Protein AF-A0A8X6HE11-F1 (afdb_monomer_lite)

Organism: Trichonephila clavata (NCBI:txid2740835)

Foldseek 3Di:
DFQAWFDCVRCLVVLLCQLQQHKDKDFRAQVPGDPQFWFKWALAKDKDWDFPDVVLRVQLLVLQQQKKKKKKFCQWAWTDDPNDIDTGGDHIQIWIFGSDADPVRGTPDTDVSNVCSNLVVDGGHPGGIMMMGIGGPDPPRHSVSCNVCSNGTMMTIHHGTFGDGPVVPPPDPPPDDDDGDDDDDDDDPPDPDPVSNVPNPDDDPPDPPDDPDDDPDDDDDDDDDDVVVVVVVVVVVVVVVVVVVVVVVVVVVVVVVVVVVPDDDDDDDDDDDDDDDDDDDDDD

Sequence (284 aa):
MPFFVWKNEQYKNEISKLFSGREIALKADVSLSDSNKEAIKFYAIDVNFKSKNETIQTQIYNTLAGFDIKMTHTGNSYYRYDDKIYLITSTNVTIIRSWERDDDKVPIRKNDVYVKIQHGNLTLSPYAVWKFQLIKATDEIPFQALEVFRDQIDLELIGCGSYVDKRYNVKVPIEDEYVAIEYFNESNPFSVNDDACTKSKTRYSRSVDHHIVSHLTSSAAPRLSSPINYLINLMKTCIMSDLLPSISEILSVKRDIFNENSALPFKTTGNSLEDSSKIISFLR

Secondary structure (DSSP, 8-state):
--SEEE-HHHHHHHHHHHHTT--EEEE--GGGS-TTEEEEEEEEEEEEEE-SSHHHHHHHHHHHTTEEEEEEE-SEEEEEETTEEEEEE---EEEEEES-B-TTS-BSSB-HHHHHHHTT---B-S-SEEEEEEEES-SSS-GGGGGGGTTS-EEEEEEEEEEEETTT-----S-SPPPPPP------TTSS-HHHHHTT-------------------PPS----HHHHHHHHHHHHHHHHHHHHHHHHHHHHHHHHHHTT----------------------

Structure (mmCIF, N/CA/C/O backbone):
data_AF-A0A8X6HE11-F1
#
_entry.id   AF-A0A8X6HE11-F1
#
loop_
_atom_site.group_PDB
_atom_site.id
_atom_site.type_symbol
_atom_site.label_atom_id
_atom_site.label_alt_id
_atom_site.label_comp_id
_atom_site.label_asym_id
_atom_site.label_entity_id
_atom_site.label_seq_id
_atom_site.pdbx_PDB_ins_code
_atom_site.Cartn_x
_atom_site.Cartn_y
_atom_site.Cartn_z
_atom_site.occupancy
_atom_site.B_iso_or_equiv
_atom_site.auth_seq_id
_atom_site.auth_comp_id
_atom_site.auth_asym_id
_atom_site.auth_atom_id
_atom_site.pdbx_PDB_model_num
ATOM 1 N N . MET A 1 1 ? -8.013 2.643 -10.965 1.00 79.44 1 MET A N 1
ATOM 2 C CA . MET A 1 1 ? -7.763 1.178 -10.944 1.00 79.44 1 MET A CA 1
ATOM 3 C C . MET A 1 1 ? -6.636 0.896 -9.959 1.00 79.44 1 MET A C 1
ATOM 5 O O . MET A 1 1 ? -5.693 1.682 -9.958 1.00 79.44 1 MET A O 1
ATOM 9 N N . PRO A 1 2 ? -6.717 -0.149 -9.119 1.00 94.94 2 PRO A N 1
ATOM 10 C CA . PRO A 1 2 ? -5.619 -0.509 -8.226 1.00 94.94 2 PRO A CA 1
ATOM 11 C C . PRO A 1 2 ? -4.366 -0.924 -9.007 1.00 94.94 2 PRO A C 1
ATOM 13 O O . PRO A 1 2 ? -4.467 -1.511 -10.083 1.00 94.94 2 PRO A O 1
ATOM 16 N N . PHE A 1 3 ? -3.186 -0.646 -8.450 1.00 96.19 3 PHE A N 1
ATOM 17 C CA . PHE A 1 3 ? -1.928 -1.222 -8.930 1.00 96.19 3 PHE A CA 1
ATOM 18 C C . PHE A 1 3 ? -1.854 -2.718 -8.633 1.00 96.19 3 PHE A C 1
ATOM 20 O O . PHE A 1 3 ? -1.322 -3.483 -9.439 1.00 96.19 3 PHE A O 1
ATOM 27 N N . PHE A 1 4 ? -2.363 -3.118 -7.465 1.00 98.19 4 PHE A N 1
ATOM 28 C CA . PHE A 1 4 ? -2.373 -4.499 -7.005 1.00 98.19 4 PHE A CA 1
ATOM 29 C C . PHE A 1 4 ? -3.514 -4.732 -6.011 1.00 98.19 4 PHE A C 1
ATOM 31 O O . PHE A 1 4 ? -3.898 -3.816 -5.284 1.00 98.19 4 PHE A O 1
ATOM 38 N N . VAL A 1 5 ? -4.038 -5.958 -5.957 1.00 98.12 5 VAL A N 1
ATOM 39 C CA . VAL A 1 5 ? -5.099 -6.347 -5.018 1.00 98.12 5 VAL A CA 1
ATOM 40 C C . VAL A 1 5 ? -4.691 -7.617 -4.281 1.00 98.12 5 VAL A C 1
ATOM 42 O O . VAL A 1 5 ? -4.488 -8.659 -4.901 1.00 98.12 5 VAL A O 1
ATOM 45 N N . TRP A 1 6 ? -4.613 -7.539 -2.956 1.00 98.44 6 TRP A N 1
ATOM 46 C CA . TRP A 1 6 ? -4.485 -8.689 -2.066 1.00 98.44 6 TRP A CA 1
ATOM 47 C C . TRP A 1 6 ? -5.880 -9.127 -1.627 1.00 98.44 6 TRP A C 1
ATOM 49 O O . TRP A 1 6 ? -6.522 -8.488 -0.790 1.00 98.44 6 TRP A O 1
ATOM 59 N N . LYS A 1 7 ? -6.355 -10.208 -2.248 1.00 98.12 7 LYS A N 1
ATOM 60 C CA . LYS A 1 7 ? -7.697 -10.755 -2.044 1.00 98.12 7 LYS A CA 1
ATOM 61 C C . LYS A 1 7 ? -7.870 -11.348 -0.655 1.00 98.12 7 LYS A C 1
ATOM 63 O O . LYS A 1 7 ? -6.982 -12.066 -0.184 1.00 98.12 7 LYS A O 1
ATOM 68 N N . ASN A 1 8 ? -9.013 -11.081 -0.023 1.00 97.69 8 ASN A N 1
ATOM 69 C CA . ASN A 1 8 ? -9.313 -11.581 1.316 1.00 97.69 8 ASN A CA 1
ATOM 70 C C . ASN A 1 8 ? -9.133 -13.095 1.407 1.00 97.69 8 ASN A C 1
ATOM 72 O O . ASN A 1 8 ? -8.494 -13.594 2.327 1.00 97.69 8 ASN A O 1
ATOM 76 N N . GLU A 1 9 ? -9.624 -13.817 0.401 1.00 97.12 9 GLU A N 1
ATOM 77 C CA . GLU A 1 9 ? -9.628 -15.276 0.361 1.00 97.12 9 GLU A CA 1
ATOM 78 C C . GLU A 1 9 ? -8.217 -15.873 0.502 1.00 97.12 9 GLU A C 1
ATOM 80 O O . GLU A 1 9 ? -8.067 -16.991 0.989 1.00 97.12 9 GLU A O 1
ATOM 85 N N . GLN A 1 10 ? -7.183 -15.121 0.109 1.00 97.75 10 GLN A N 1
ATOM 86 C CA . GLN A 1 10 ? -5.779 -15.530 0.182 1.00 97.75 10 GLN A CA 1
ATOM 87 C C . GLN A 1 10 ? -5.023 -14.882 1.351 1.00 97.75 10 GLN A C 1
ATOM 89 O O . GLN A 1 10 ? -4.136 -15.512 1.920 1.00 97.75 10 GLN A O 1
ATOM 94 N N . TYR A 1 11 ? -5.366 -13.641 1.714 1.00 98.00 11 TYR A N 1
ATOM 95 C CA . TYR A 1 11 ? -4.601 -12.802 2.651 1.00 98.00 11 TYR A CA 1
ATOM 96 C C . TYR A 1 11 ? -5.362 -12.451 3.940 1.00 98.00 11 TYR A C 1
ATOM 98 O O . TYR A 1 11 ? -4.994 -11.522 4.662 1.00 98.00 11 TYR A O 1
ATOM 106 N N . LYS A 1 12 ? -6.436 -13.182 4.260 1.00 97.12 12 LYS A N 1
ATOM 107 C CA . LYS A 1 12 ? -7.285 -12.957 5.444 1.00 97.12 12 LYS A CA 1
ATOM 108 C C . LYS A 1 12 ? -6.497 -12.864 6.752 1.00 97.12 12 LYS A C 1
ATOM 110 O O . LYS A 1 12 ? -6.809 -12.026 7.602 1.00 97.12 12 LYS A O 1
ATOM 115 N N . ASN A 1 13 ? -5.472 -13.697 6.929 1.00 97.88 13 ASN A N 1
ATOM 116 C CA . ASN A 1 13 ? -4.662 -13.704 8.148 1.00 97.88 13 ASN A CA 1
ATOM 117 C C . ASN A 1 13 ? -3.823 -12.427 8.279 1.00 97.88 13 ASN A C 1
ATOM 119 O O . ASN A 1 13 ? -3.729 -11.853 9.364 1.00 97.88 13 ASN A O 1
ATOM 123 N N . GLU A 1 14 ? -3.226 -11.965 7.186 1.00 98.31 14 GLU A N 1
ATOM 124 C CA . GLU A 1 14 ? -2.446 -10.733 7.119 1.00 98.31 14 GLU A CA 1
ATOM 125 C C . GLU A 1 14 ? -3.348 -9.517 7.336 1.00 98.31 14 GLU A C 1
ATOM 127 O O . GLU A 1 14 ? -3.045 -8.674 8.176 1.00 98.31 14 GLU A O 1
ATOM 132 N N . ILE A 1 15 ? -4.501 -9.462 6.669 1.00 97.94 15 ILE A N 1
ATOM 133 C CA . ILE A 1 15 ? -5.482 -8.383 6.851 1.00 97.94 15 ILE A CA 1
ATOM 134 C C . ILE A 1 15 ? -5.958 -8.330 8.312 1.00 97.94 15 ILE A C 1
ATOM 136 O O . ILE A 1 15 ? -5.971 -7.261 8.920 1.00 97.94 15 ILE A O 1
ATOM 140 N N . SER A 1 16 ? -6.247 -9.483 8.924 1.00 97.44 16 SER A N 1
ATOM 141 C CA . SER A 1 16 ? -6.621 -9.559 10.344 1.00 97.44 16 SER A CA 1
ATOM 142 C C . SER A 1 16 ? -5.504 -9.057 11.269 1.00 97.44 16 SER A C 1
ATOM 144 O O . SER A 1 16 ? -5.763 -8.316 12.217 1.00 97.44 16 SER A O 1
ATOM 146 N N . LYS A 1 17 ? -4.240 -9.413 10.992 1.00 98.25 17 LYS A N 1
ATOM 147 C CA . LYS A 1 17 ? -3.077 -8.911 11.746 1.00 98.25 17 LYS A CA 1
ATOM 148 C C . LYS A 1 17 ? -2.948 -7.392 11.617 1.00 98.25 17 LYS A C 1
ATOM 150 O O . LYS A 1 17 ? -2.773 -6.726 12.639 1.00 98.25 17 LYS A O 1
ATOM 155 N N . LEU A 1 18 ? -3.094 -6.850 10.408 1.00 98.12 18 LEU A N 1
ATOM 156 C CA . LEU A 1 18 ? -3.076 -5.408 10.160 1.00 98.12 18 LEU A CA 1
ATOM 157 C C . LEU A 1 18 ? -4.168 -4.685 10.959 1.00 98.12 18 LEU A C 1
ATOM 159 O O . LEU A 1 18 ? -3.893 -3.661 11.579 1.00 98.12 18 LEU A O 1
ATOM 163 N N . PHE A 1 19 ? -5.372 -5.257 11.021 1.00 97.69 19 PHE A N 1
ATOM 164 C CA . PHE A 1 19 ? -6.505 -4.717 11.785 1.00 97.69 19 PHE A CA 1
ATOM 165 C C . PHE A 1 19 ? -6.336 -4.783 13.293 1.00 97.69 19 PHE A C 1
ATOM 167 O O . PHE A 1 19 ? -6.904 -3.963 14.002 1.00 97.69 19 PHE A O 1
ATOM 174 N N . SER A 1 20 ? -5.479 -5.675 13.781 1.00 97.50 20 SER A N 1
ATOM 175 C CA . SER A 1 20 ? -5.032 -5.676 15.177 1.00 97.50 20 SER A CA 1
ATOM 176 C C . SER A 1 20 ? -3.855 -4.723 15.457 1.00 97.50 20 SER A C 1
ATOM 178 O O . SER A 1 20 ? -3.267 -4.780 16.535 1.00 97.50 20 SER A O 1
ATOM 180 N N . GLY A 1 21 ? -3.459 -3.887 14.487 1.00 97.38 21 GLY A N 1
ATOM 181 C CA . GLY A 1 21 ? -2.348 -2.933 14.610 1.00 97.38 21 GLY A CA 1
ATOM 182 C C . GLY A 1 21 ? -0.951 -3.531 14.413 1.00 97.38 21 GLY A C 1
ATOM 183 O O . GLY A 1 21 ? 0.058 -2.846 14.610 1.00 97.38 21 GLY A O 1
ATOM 184 N N . ARG A 1 22 ? -0.856 -4.810 14.026 1.00 98.50 22 ARG A N 1
ATOM 185 C CA . ARG A 1 22 ? 0.432 -5.471 13.773 1.00 98.50 22 ARG A CA 1
ATOM 186 C C . ARG A 1 22 ? 0.972 -5.080 12.401 1.00 98.50 22 ARG A C 1
ATOM 188 O O . ARG A 1 22 ? 0.215 -4.950 11.442 1.00 98.50 22 ARG A O 1
ATOM 195 N N . GLU A 1 23 ? 2.294 -4.948 12.303 1.00 98.69 23 GLU A N 1
ATOM 196 C CA . GLU A 1 23 ? 2.961 -4.804 11.008 1.00 98.69 23 GLU A CA 1
ATOM 197 C C . GLU A 1 23 ? 2.825 -6.109 10.207 1.00 98.69 23 GLU A C 1
ATOM 199 O O . GLU A 1 23 ? 3.059 -7.203 10.730 1.00 98.69 23 GLU A O 1
ATOM 204 N N . ILE A 1 24 ? 2.470 -5.988 8.931 1.00 98.62 24 ILE A N 1
ATOM 205 C CA . ILE A 1 24 ? 2.462 -7.090 7.964 1.00 98.62 24 ILE A CA 1
ATOM 206 C C . ILE A 1 24 ? 3.357 -6.760 6.776 1.00 98.62 24 ILE A C 1
ATOM 208 O O . ILE A 1 24 ? 3.597 -5.589 6.495 1.00 98.62 24 ILE A O 1
ATOM 212 N N . ALA A 1 25 ? 3.823 -7.782 6.058 1.00 98.62 25 ALA A N 1
ATOM 213 C CA . ALA A 1 25 ? 4.581 -7.627 4.821 1.00 98.62 25 ALA A CA 1
ATOM 214 C C . ALA A 1 25 ? 3.872 -8.357 3.677 1.00 98.62 25 ALA A C 1
ATOM 216 O O . ALA A 1 25 ? 3.577 -9.544 3.795 1.00 98.62 25 ALA A O 1
ATOM 217 N N . LEU A 1 26 ? 3.616 -7.656 2.574 1.00 98.62 26 LEU A N 1
ATOM 218 C CA . LEU A 1 26 ? 2.913 -8.176 1.405 1.00 98.62 26 LEU A CA 1
ATOM 219 C C . LEU A 1 26 ? 3.700 -7.875 0.130 1.00 98.62 26 LEU A C 1
ATOM 221 O O . LEU A 1 26 ? 4.260 -6.792 -0.030 1.00 98.62 26 LEU A O 1
ATOM 225 N N . LYS A 1 27 ? 3.731 -8.832 -0.799 1.00 98.50 27 LYS A N 1
ATOM 226 C CA . LYS A 1 27 ? 4.360 -8.667 -2.115 1.00 98.50 27 LYS A CA 1
ATOM 227 C C . LYS A 1 27 ? 3.303 -8.252 -3.137 1.00 98.50 27 LYS A C 1
ATOM 229 O O . LYS A 1 27 ? 2.320 -8.966 -3.309 1.00 98.50 27 LYS A O 1
ATOM 234 N N . ALA A 1 28 ? 3.524 -7.138 -3.827 1.00 98.44 28 ALA A N 1
ATOM 235 C CA . ALA A 1 28 ? 2.818 -6.801 -5.060 1.00 98.44 28 ALA A CA 1
ATOM 236 C C . ALA A 1 28 ? 3.605 -7.398 -6.235 1.00 98.44 28 ALA A C 1
ATOM 238 O O . ALA A 1 28 ? 4.688 -6.918 -6.577 1.00 98.44 28 ALA A O 1
ATOM 239 N N . ASP A 1 29 ? 3.109 -8.498 -6.801 1.00 97.81 29 ASP A N 1
ATOM 240 C CA . ASP A 1 29 ? 3.821 -9.241 -7.840 1.00 97.81 29 ASP A CA 1
ATOM 241 C C . ASP A 1 29 ? 3.723 -8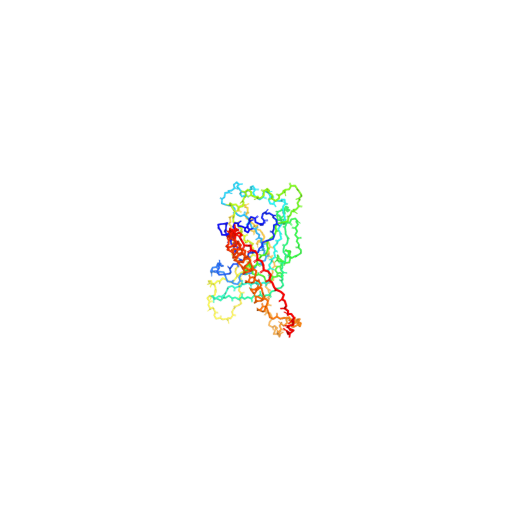.547 -9.206 1.00 97.81 29 ASP A C 1
ATOM 243 O O . ASP A 1 29 ? 2.637 -8.371 -9.756 1.00 97.81 29 ASP A O 1
ATOM 247 N N . VAL A 1 30 ? 4.875 -8.180 -9.772 1.00 97.38 30 VAL A N 1
ATOM 248 C CA . VAL A 1 30 ? 4.967 -7.504 -11.073 1.00 97.38 30 VAL A CA 1
ATOM 249 C C . VAL A 1 30 ? 4.454 -8.367 -12.232 1.00 97.38 30 VAL A C 1
ATOM 251 O O . VAL A 1 30 ? 4.035 -7.827 -13.254 1.00 97.38 30 VAL A O 1
ATOM 254 N N . SER A 1 31 ? 4.442 -9.696 -12.092 1.00 95.75 31 SER A N 1
ATOM 255 C CA . SER A 1 31 ? 3.890 -10.599 -13.114 1.00 95.75 31 SER A CA 1
ATOM 256 C C . SER A 1 31 ? 2.379 -10.436 -13.303 1.00 95.75 31 SER A C 1
ATOM 258 O O . SER A 1 31 ? 1.865 -10.750 -14.371 1.00 95.75 31 SER A O 1
ATOM 260 N N . LEU A 1 32 ? 1.684 -9.887 -12.300 1.00 95.38 32 LEU A N 1
ATOM 261 C CA . LEU A 1 32 ? 0.251 -9.590 -12.339 1.00 95.38 32 LEU A CA 1
ATOM 262 C C . LEU A 1 32 ? -0.038 -8.126 -12.715 1.00 95.38 32 LEU A C 1
ATOM 264 O O . LEU A 1 32 ? -1.175 -7.670 -12.600 1.00 95.38 32 LEU A O 1
ATOM 268 N N . SER A 1 33 ? 0.985 -7.370 -13.128 1.00 93.81 33 SER A N 1
ATOM 269 C CA . SER A 1 33 ? 0.803 -6.010 -13.643 1.00 93.81 33 SER A CA 1
ATOM 270 C C . SER A 1 33 ? -0.016 -6.001 -14.939 1.00 93.81 33 SER A C 1
ATOM 272 O O . SER A 1 33 ? -0.039 -6.976 -15.689 1.00 93.81 33 SER A O 1
ATOM 274 N N . ASP A 1 34 ? -0.679 -4.876 -15.218 1.00 91.19 34 ASP A N 1
ATOM 275 C CA . ASP A 1 34 ? -1.438 -4.673 -16.456 1.00 91.19 34 ASP A CA 1
ATOM 276 C C . ASP A 1 34 ? -0.543 -4.908 -17.680 1.00 91.19 34 ASP A C 1
ATOM 278 O O . ASP A 1 34 ? 0.449 -4.204 -17.865 1.00 91.19 34 ASP A O 1
ATOM 282 N N . SER A 1 35 ? -0.905 -5.887 -18.517 1.00 91.62 35 SER A N 1
ATOM 283 C CA . SER A 1 35 ? -0.114 -6.324 -19.675 1.00 91.62 35 SER A CA 1
ATOM 284 C C . SER A 1 35 ? 0.229 -5.200 -20.663 1.00 91.62 35 SER A C 1
ATOM 286 O O . SER A 1 35 ? 1.307 -5.249 -21.260 1.00 91.62 35 SER A O 1
ATOM 288 N N . ASN A 1 36 ? -0.614 -4.164 -20.762 1.00 91.38 36 ASN A N 1
ATOM 289 C CA . ASN A 1 36 ? -0.433 -3.026 -21.670 1.00 91.38 36 ASN A CA 1
ATOM 290 C C . ASN A 1 36 ? 0.428 -1.901 -21.077 1.00 91.38 36 ASN A C 1
ATOM 292 O O . ASN A 1 36 ? 0.803 -0.976 -21.797 1.00 91.38 36 ASN A O 1
ATOM 296 N N . LYS A 1 37 ? 0.735 -1.967 -19.777 1.00 92.19 37 LYS A N 1
ATOM 297 C CA . LYS A 1 37 ? 1.489 -0.945 -19.048 1.00 92.19 37 LYS A CA 1
ATOM 298 C C . LYS A 1 37 ? 2.824 -1.508 -18.592 1.00 92.19 37 LYS A C 1
ATOM 300 O O . LYS A 1 37 ? 2.899 -2.363 -17.709 1.00 92.19 37 LYS A O 1
ATOM 305 N N . GLU A 1 38 ? 3.886 -1.009 -19.193 1.00 94.00 38 GLU A N 1
ATOM 306 C CA . GLU A 1 38 ? 5.256 -1.395 -18.888 1.00 94.00 38 GLU A CA 1
ATOM 307 C C . GLU A 1 38 ? 5.923 -0.349 -17.993 1.00 94.00 38 GLU A C 1
ATOM 309 O O . GLU A 1 38 ? 5.504 0.805 -17.929 1.00 94.00 38 GLU A O 1
ATOM 314 N N . ALA A 1 39 ? 6.957 -0.762 -17.262 1.00 94.94 39 ALA A N 1
ATOM 315 C CA . ALA A 1 39 ? 7.793 0.101 -16.430 1.00 94.94 39 ALA A CA 1
ATOM 316 C C . ALA A 1 39 ? 7.009 1.092 -15.534 1.00 94.94 39 ALA A C 1
ATOM 318 O O . ALA A 1 39 ? 7.369 2.264 -15.425 1.00 94.94 39 ALA A O 1
ATOM 319 N N . ILE A 1 40 ? 5.935 0.620 -14.885 1.00 95.38 40 ILE A N 1
ATOM 320 C CA . ILE A 1 40 ? 5.071 1.466 -14.050 1.00 95.38 40 ILE A CA 1
ATOM 321 C C . ILE A 1 40 ? 5.872 2.062 -12.881 1.00 95.38 40 ILE A C 1
ATOM 323 O O . ILE A 1 40 ? 6.436 1.328 -12.069 1.00 95.38 40 ILE A O 1
ATOM 327 N N . LYS A 1 41 ? 5.849 3.392 -12.755 1.00 94.88 41 LYS A N 1
ATOM 328 C CA . LYS A 1 41 ? 6.360 4.152 -11.603 1.00 94.88 41 LYS A CA 1
ATOM 329 C C . LYS A 1 41 ? 5.241 4.985 -10.987 1.00 94.88 41 LYS A C 1
ATOM 331 O O . LYS A 1 41 ? 4.472 5.599 -11.724 1.00 94.88 41 LYS A O 1
ATOM 336 N N . PHE A 1 42 ? 5.138 5.040 -9.662 1.00 94.44 42 PHE A N 1
ATOM 337 C CA . PHE A 1 42 ? 4.105 5.846 -9.000 1.00 94.44 42 PHE A CA 1
ATOM 338 C C . PHE A 1 42 ? 4.627 7.226 -8.583 1.00 94.44 42 PHE A C 1
ATOM 340 O O . PHE A 1 42 ? 5.782 7.379 -8.194 1.00 94.44 42 PHE A O 1
ATOM 347 N N . TYR A 1 43 ? 3.748 8.225 -8.625 1.00 92.81 43 TYR A N 1
ATOM 348 C CA . TYR A 1 43 ? 3.938 9.547 -8.011 1.00 92.81 43 TYR A CA 1
ATOM 349 C C . TYR A 1 43 ? 2.842 9.859 -6.979 1.00 92.81 43 TYR A C 1
ATOM 351 O O . TYR A 1 43 ? 2.898 10.866 -6.286 1.00 92.81 43 TYR A O 1
ATOM 359 N N . ALA A 1 44 ? 1.859 8.974 -6.819 1.00 92.19 44 ALA A N 1
ATOM 360 C CA . ALA A 1 44 ? 0.981 8.918 -5.661 1.00 92.19 44 ALA A CA 1
ATOM 361 C C . ALA A 1 44 ? 0.721 7.445 -5.337 1.00 92.19 44 ALA A C 1
ATOM 363 O O . ALA A 1 44 ? 0.506 6.646 -6.247 1.00 92.19 44 ALA A O 1
ATOM 364 N N . ILE A 1 45 ? 0.747 7.074 -4.061 1.00 94.94 45 ILE A N 1
ATOM 365 C CA . ILE A 1 45 ? 0.531 5.694 -3.623 1.00 94.94 45 ILE A CA 1
ATOM 366 C C . ILE A 1 45 ? -0.259 5.697 -2.326 1.00 94.94 45 ILE A C 1
ATOM 368 O O . ILE A 1 45 ? -0.055 6.552 -1.463 1.00 94.94 45 ILE A O 1
ATOM 372 N N . ASP A 1 46 ? -1.172 4.748 -2.216 1.00 94.94 46 ASP A N 1
ATOM 373 C CA . ASP A 1 46 ? -2.072 4.621 -1.095 1.00 94.94 46 ASP A CA 1
ATOM 374 C C . ASP A 1 46 ? -2.580 3.177 -0.947 1.00 94.94 46 ASP A C 1
ATOM 376 O O . ASP A 1 46 ? -2.372 2.335 -1.822 1.00 94.94 46 ASP A O 1
ATOM 380 N N . VAL A 1 47 ? -3.270 2.896 0.153 1.00 96.50 47 VAL A N 1
ATOM 381 C CA . VAL A 1 47 ? -4.029 1.668 0.371 1.00 96.50 47 VAL A CA 1
ATOM 382 C C . VAL A 1 47 ? -5.513 1.943 0.523 1.00 96.50 47 VAL A C 1
ATOM 384 O O . VAL A 1 47 ? -5.930 2.915 1.157 1.00 96.50 47 VAL A O 1
ATOM 387 N N . ASN A 1 48 ? -6.312 1.031 -0.015 1.00 96.12 48 ASN A N 1
ATOM 388 C CA . ASN A 1 48 ? -7.751 1.009 0.154 1.00 96.12 48 ASN A CA 1
ATOM 389 C C . ASN A 1 48 ? -8.211 -0.343 0.699 1.00 96.12 48 ASN A C 1
ATOM 391 O O . ASN A 1 48 ? -7.771 -1.391 0.237 1.00 96.12 48 ASN A O 1
ATOM 395 N N . PHE A 1 49 ? -9.116 -0.306 1.672 1.00 97.06 49 PHE A N 1
ATOM 396 C CA . PHE A 1 49 ? -9.794 -1.490 2.185 1.00 97.06 49 PHE A CA 1
ATOM 397 C C . PHE A 1 49 ? -11.140 -1.604 1.480 1.00 97.06 49 PHE A C 1
ATOM 399 O O . PHE A 1 49 ? -12.075 -0.861 1.789 1.00 97.06 49 PHE A O 1
ATOM 406 N N . LYS A 1 50 ? -11.213 -2.487 0.484 1.00 97.38 50 LYS A N 1
ATOM 407 C CA . LYS A 1 50 ? -12.341 -2.565 -0.441 1.00 97.38 50 LYS A CA 1
ATOM 408 C C . LYS A 1 50 ? -13.311 -3.661 -0.027 1.00 97.38 50 LYS A C 1
ATOM 410 O O . LYS A 1 50 ? -12.947 -4.830 -0.029 1.00 97.38 50 LYS A O 1
ATOM 415 N N . SER A 1 51 ? -14.564 -3.300 0.237 1.00 96.88 51 SER A N 1
ATOM 416 C CA . SER A 1 51 ? -15.669 -4.252 0.352 1.00 96.88 51 SER A CA 1
ATOM 417 C C . SER A 1 51 ? -16.530 -4.256 -0.913 1.00 96.88 51 SER A C 1
ATOM 419 O O . SER A 1 51 ? -16.642 -3.251 -1.621 1.00 96.88 51 SER A O 1
ATOM 421 N N . LYS A 1 52 ? -17.168 -5.399 -1.188 1.00 94.62 52 LYS A N 1
ATOM 422 C CA . LYS A 1 52 ? -18.229 -5.512 -2.204 1.00 94.62 52 LYS A CA 1
ATOM 423 C C . LYS A 1 52 ? -19.567 -4.954 -1.702 1.00 94.62 52 LYS A C 1
ATOM 425 O O . LYS A 1 52 ? -20.440 -4.675 -2.512 1.00 94.62 52 LYS A O 1
ATOM 430 N N . ASN A 1 53 ? -19.730 -4.814 -0.386 1.00 96.75 53 ASN A N 1
ATOM 431 C CA . ASN A 1 53 ? -20.934 -4.283 0.241 1.00 96.75 53 ASN A CA 1
ATOM 432 C C . ASN A 1 53 ? -20.733 -2.794 0.563 1.00 96.75 53 ASN A C 1
ATOM 434 O O . ASN A 1 53 ? -19.835 -2.439 1.326 1.00 96.75 53 ASN A O 1
ATOM 438 N N . GLU A 1 54 ? -21.571 -1.928 -0.009 1.00 94.88 54 GLU A N 1
ATOM 439 C CA . GLU A 1 54 ? -21.459 -0.471 0.148 1.00 94.88 54 GLU A CA 1
ATOM 440 C C . GLU A 1 54 ? -21.676 -0.005 1.590 1.00 94.88 54 GLU A C 1
ATOM 442 O O . GLU A 1 54 ? -20.941 0.851 2.075 1.00 94.88 54 GLU A O 1
ATOM 447 N N . THR A 1 55 ? -22.616 -0.609 2.321 1.00 95.69 55 THR A N 1
ATOM 448 C CA . THR A 1 55 ? -22.841 -0.289 3.738 1.00 95.69 55 THR A CA 1
ATOM 449 C C . THR A 1 55 ? -21.597 -0.589 4.571 1.00 95.69 55 THR A C 1
ATOM 451 O O . THR A 1 55 ? -21.173 0.239 5.377 1.00 95.69 55 THR A O 1
ATOM 454 N N . ILE A 1 56 ? -20.970 -1.744 4.337 1.00 96.00 56 ILE A N 1
ATOM 455 C CA . ILE A 1 56 ? -19.718 -2.125 5.003 1.00 96.00 56 ILE A CA 1
ATOM 456 C C . ILE A 1 56 ? -18.583 -1.190 4.592 1.00 96.00 56 ILE A C 1
ATOM 458 O O . ILE A 1 56 ? -17.787 -0.787 5.438 1.00 96.00 56 ILE A O 1
ATOM 462 N N . GLN A 1 57 ? -18.529 -0.804 3.315 1.00 96.25 57 GLN A N 1
ATOM 463 C CA . GLN A 1 57 ? -17.535 0.133 2.802 1.00 96.25 57 GLN A CA 1
ATOM 464 C C . GLN A 1 57 ? -17.596 1.489 3.517 1.00 96.25 57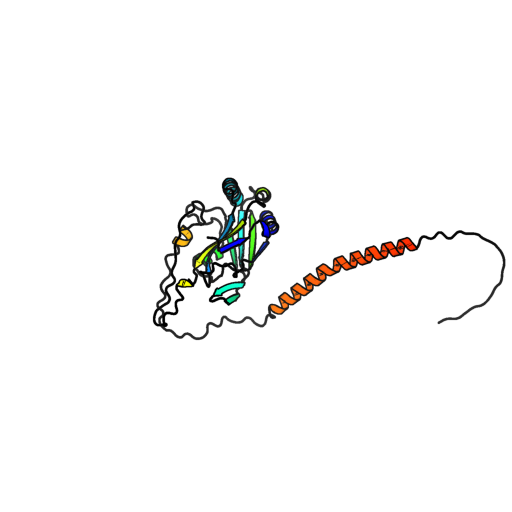 GLN A C 1
ATOM 466 O O . GLN A 1 57 ? -16.556 2.036 3.883 1.00 96.25 57 GLN A O 1
ATOM 471 N N . THR A 1 58 ? -18.796 2.025 3.745 1.00 95.69 58 THR A N 1
ATOM 472 C CA . THR A 1 58 ? -18.974 3.274 4.494 1.00 95.69 58 THR A CA 1
ATOM 473 C C . THR A 1 58 ? -18.583 3.105 5.960 1.00 95.69 58 THR A C 1
ATOM 475 O O . THR A 1 58 ? -17.859 3.939 6.502 1.00 95.69 58 THR A O 1
ATOM 478 N N . GLN A 1 59 ? -19.017 2.018 6.604 1.00 96.62 59 GLN A N 1
ATOM 479 C CA . GLN A 1 59 ? -18.705 1.760 8.012 1.00 96.62 59 GLN A CA 1
ATOM 480 C C . GLN A 1 59 ? -17.199 1.664 8.254 1.00 96.62 59 GLN A C 1
ATOM 482 O O . GLN A 1 59 ? -16.688 2.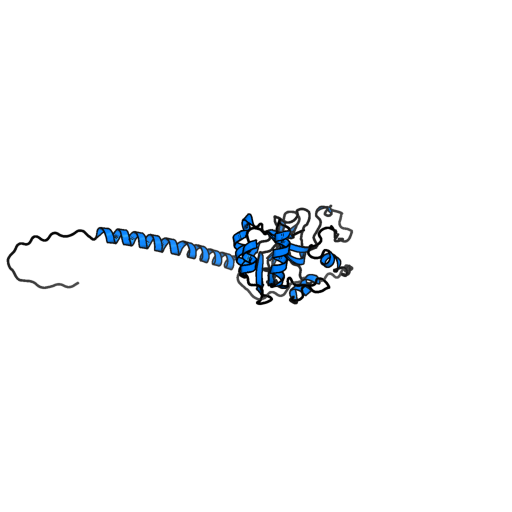329 9.152 1.00 96.62 59 GLN A O 1
ATOM 487 N N . ILE A 1 60 ? -16.479 0.907 7.423 1.00 96.56 60 ILE A N 1
ATOM 488 C CA . ILE A 1 60 ? -15.037 0.750 7.599 1.00 96.56 60 ILE A CA 1
ATOM 489 C C . ILE A 1 60 ? -14.282 2.057 7.374 1.00 96.56 60 ILE A C 1
ATOM 491 O O . ILE A 1 60 ? -13.342 2.339 8.108 1.00 96.56 60 ILE A O 1
ATOM 495 N N . TYR A 1 61 ? -14.695 2.891 6.415 1.00 94.56 61 TYR A N 1
ATOM 496 C CA . TYR A 1 61 ? -14.079 4.205 6.216 1.00 94.56 61 TYR A CA 1
ATOM 497 C C . TYR A 1 61 ? -14.292 5.131 7.410 1.00 94.56 61 TYR A C 1
ATOM 499 O O . TYR A 1 61 ? -13.341 5.782 7.840 1.00 94.56 61 TYR A O 1
ATOM 507 N N . ASN A 1 62 ? -15.492 5.130 7.990 1.00 94.75 62 ASN A N 1
ATOM 508 C CA . ASN A 1 62 ? -15.764 5.893 9.205 1.00 94.75 62 ASN A CA 1
ATOM 509 C C . ASN A 1 62 ? -14.899 5.401 10.373 1.00 94.75 62 ASN A C 1
ATOM 511 O O . ASN A 1 62 ? -14.335 6.210 11.102 1.00 94.75 62 ASN A O 1
ATOM 515 N N . THR A 1 63 ? -14.730 4.084 10.530 1.00 96.25 63 THR A N 1
ATOM 516 C CA . THR A 1 63 ? -13.846 3.523 11.562 1.00 96.25 63 THR A CA 1
ATOM 517 C C . THR A 1 63 ? -12.376 3.869 11.309 1.00 96.25 63 THR A C 1
ATOM 519 O O . THR A 1 63 ? -11.658 4.221 12.242 1.00 96.25 63 THR A O 1
ATOM 522 N N . LEU A 1 64 ? -11.919 3.816 10.054 1.00 96.06 64 LEU A N 1
ATOM 523 C CA . LEU A 1 64 ? -10.536 4.114 9.666 1.00 96.06 64 LEU A CA 1
ATOM 524 C C . LEU A 1 64 ? -10.139 5.579 9.879 1.00 96.06 64 LEU A C 1
ATOM 526 O O . LEU A 1 64 ? -8.947 5.854 9.982 1.00 96.06 64 LEU A O 1
ATOM 530 N N . ALA A 1 65 ? -11.096 6.505 9.997 1.00 93.81 65 ALA A N 1
ATOM 531 C CA . ALA A 1 65 ? -10.814 7.905 10.320 1.00 93.81 65 ALA A CA 1
ATOM 532 C C . ALA A 1 65 ? -10.050 8.073 11.652 1.00 93.81 65 ALA A C 1
ATOM 534 O O . ALA A 1 65 ? -9.259 9.004 11.783 1.00 93.81 65 ALA A O 1
ATOM 535 N N . GLY A 1 66 ? -10.211 7.137 12.600 1.00 95.75 66 GLY A N 1
ATOM 536 C CA . GLY A 1 66 ? -9.460 7.098 13.865 1.00 95.75 66 GLY A CA 1
ATOM 537 C C . GLY A 1 66 ? -8.031 6.558 13.759 1.00 95.75 66 GLY A C 1
ATOM 538 O O . GLY A 1 66 ? -7.357 6.395 14.779 1.00 95.75 66 GLY A O 1
ATOM 539 N N . PHE A 1 67 ? -7.552 6.258 12.551 1.00 97.19 67 PHE A N 1
ATOM 540 C CA . PHE A 1 67 ? -6.246 5.653 12.314 1.00 97.19 67 PHE A CA 1
ATOM 541 C C . PHE A 1 67 ? -5.433 6.428 11.270 1.00 97.19 67 PHE A C 1
ATOM 543 O O . PHE A 1 67 ? -5.951 7.167 10.430 1.00 97.19 67 PHE A O 1
ATOM 550 N N . ASP A 1 68 ? -4.128 6.194 11.310 1.00 97.56 68 ASP A N 1
ATOM 551 C CA . ASP A 1 68 ? -3.153 6.530 10.283 1.00 97.56 68 ASP A CA 1
ATOM 552 C C . ASP A 1 68 ? -2.587 5.232 9.691 1.00 97.56 68 ASP A C 1
ATOM 554 O O . ASP A 1 68 ? -2.572 4.180 10.340 1.00 97.56 68 ASP A O 1
ATOM 558 N N . ILE A 1 69 ? -2.093 5.291 8.454 1.00 98.06 69 ILE A N 1
ATOM 559 C CA . ILE A 1 69 ? -1.355 4.187 7.833 1.00 98.06 69 ILE A CA 1
ATOM 560 C C . ILE A 1 69 ? 0.116 4.533 7.724 1.00 98.06 69 ILE A C 1
ATOM 562 O O . ILE A 1 69 ? 0.500 5.595 7.230 1.00 98.06 69 ILE A O 1
ATOM 566 N N . LYS A 1 70 ? 0.946 3.574 8.120 1.00 98.69 70 LYS A N 1
ATOM 567 C CA . LYS A 1 70 ? 2.362 3.515 7.786 1.00 98.69 70 LYS A CA 1
ATOM 568 C C . LYS A 1 70 ? 2.579 2.449 6.717 1.00 98.69 70 LYS A C 1
ATOM 570 O O . LYS A 1 70 ? 2.260 1.279 6.921 1.00 98.69 70 LYS A O 1
ATOM 575 N N . MET A 1 71 ? 3.142 2.865 5.587 1.00 98.62 71 MET A N 1
ATOM 576 C CA . MET A 1 71 ? 3.492 2.016 4.449 1.00 98.62 71 MET A CA 1
ATOM 577 C C . MET A 1 71 ? 4.997 2.106 4.205 1.00 98.62 71 MET A C 1
ATOM 579 O O . MET A 1 71 ? 5.514 3.198 3.990 1.00 98.62 71 MET A O 1
ATOM 583 N N . THR A 1 72 ? 5.717 0.988 4.190 1.00 98.75 72 THR A N 1
ATOM 584 C CA . THR A 1 72 ? 7.153 0.975 3.875 1.00 98.75 72 THR A CA 1
ATOM 585 C C . THR A 1 72 ? 7.423 0.167 2.616 1.00 98.75 72 THR A C 1
ATOM 587 O O . THR A 1 72 ? 7.250 -1.049 2.601 1.00 98.75 72 THR A O 1
ATOM 590 N N . HIS A 1 73 ? 7.920 0.835 1.580 1.00 98.50 73 HIS A N 1
ATOM 591 C CA . HIS A 1 73 ? 8.505 0.203 0.405 1.00 98.50 73 HIS A CA 1
ATOM 592 C C . HIS A 1 73 ? 9.899 -0.336 0.770 1.00 98.50 73 HIS A C 1
ATOM 594 O O . HIS A 1 73 ? 10.758 0.429 1.212 1.00 98.50 73 HIS A O 1
ATOM 600 N N . THR A 1 74 ? 10.151 -1.636 0.587 1.00 97.88 74 THR A N 1
ATOM 601 C CA . THR A 1 74 ? 11.390 -2.329 1.035 1.00 97.88 74 THR A CA 1
ATOM 602 C C . THR A 1 74 ? 12.625 -2.107 0.151 1.00 97.88 74 THR A C 1
ATOM 604 O O . THR A 1 74 ? 13.625 -2.810 0.262 1.00 97.88 74 THR A O 1
ATOM 607 N N . GLY A 1 75 ? 12.550 -1.152 -0.770 1.00 94.31 75 GLY A N 1
ATOM 608 C CA . GLY A 1 75 ? 13.663 -0.749 -1.628 1.00 94.31 75 GLY A CA 1
ATOM 609 C C . GLY A 1 75 ? 13.845 -1.587 -2.895 1.00 94.31 75 GLY A C 1
ATOM 610 O O . GLY A 1 75 ? 14.445 -1.105 -3.846 1.00 94.31 75 GLY A O 1
ATOM 611 N N . ASN A 1 76 ? 13.272 -2.786 -2.980 1.00 97.44 76 ASN A N 1
ATOM 612 C CA . ASN A 1 76 ? 13.321 -3.610 -4.191 1.00 97.44 76 ASN A CA 1
ATOM 613 C C . ASN A 1 76 ? 12.132 -3.298 -5.111 1.00 97.44 76 ASN A C 1
ATOM 615 O O . ASN A 1 76 ? 11.047 -3.844 -4.921 1.00 97.44 76 ASN A O 1
ATOM 619 N N . SER A 1 77 ? 12.345 -2.420 -6.095 1.00 97.88 77 SER A N 1
ATOM 620 C CA . SER A 1 77 ? 11.350 -2.046 -7.108 1.00 97.88 77 SER A CA 1
ATOM 621 C C . SER A 1 77 ? 11.452 -2.954 -8.333 1.00 97.88 77 SER A C 1
ATOM 623 O O . SER A 1 77 ? 12.500 -2.989 -8.981 1.00 97.88 77 SER A O 1
ATOM 625 N N . TYR A 1 78 ? 10.366 -3.636 -8.690 1.00 98.25 78 TYR A N 1
ATOM 626 C CA . TYR A 1 78 ? 10.306 -4.505 -9.867 1.00 98.25 78 TYR A CA 1
ATOM 627 C C . TYR A 1 78 ? 9.568 -3.821 -11.019 1.00 98.25 78 TYR A C 1
ATOM 629 O O . TYR A 1 78 ? 8.469 -3.298 -10.841 1.00 98.25 78 TYR A O 1
ATOM 637 N N . TYR A 1 79 ? 10.143 -3.859 -12.216 1.00 97.50 79 TYR A N 1
ATOM 638 C CA . TYR A 1 79 ? 9.580 -3.265 -13.428 1.00 97.50 79 TYR A CA 1
ATOM 639 C C . TYR A 1 79 ? 9.475 -4.328 -14.515 1.00 97.50 79 TYR A C 1
ATOM 641 O O . TYR A 1 79 ? 10.436 -5.049 -14.760 1.00 97.50 79 TYR A O 1
ATOM 649 N N . ARG A 1 80 ? 8.325 -4.421 -15.182 1.00 96.50 80 ARG A N 1
ATOM 650 C CA . ARG A 1 80 ? 8.138 -5.298 -16.344 1.00 96.50 80 ARG A CA 1
ATOM 651 C C . ARG A 1 80 ? 8.267 -4.488 -17.629 1.00 96.50 80 ARG A C 1
ATOM 653 O O . ARG A 1 80 ? 7.632 -3.442 -17.728 1.00 96.50 80 ARG A O 1
ATOM 660 N N . TYR A 1 81 ? 9.069 -4.954 -18.579 1.00 94.94 81 TYR A N 1
ATOM 661 C CA . TYR A 1 81 ? 9.248 -4.329 -19.893 1.00 94.94 81 TYR A CA 1
ATOM 662 C C . TYR A 1 81 ? 9.637 -5.393 -20.922 1.00 94.94 81 TYR A C 1
ATOM 664 O O . TYR A 1 81 ? 10.580 -6.141 -20.663 1.00 94.94 81 TYR A O 1
ATOM 672 N N . ASP A 1 82 ? 8.918 -5.474 -22.047 1.00 87.94 82 ASP A N 1
ATOM 673 C CA . ASP A 1 82 ? 9.164 -6.417 -23.151 1.00 87.94 82 ASP A CA 1
ATOM 674 C C . ASP A 1 82 ? 9.440 -7.854 -22.657 1.00 87.94 82 ASP A C 1
ATOM 676 O O . ASP A 1 82 ? 10.509 -8.433 -22.852 1.00 87.94 82 ASP A O 1
ATOM 680 N N . ASP A 1 83 ? 8.484 -8.373 -21.881 1.00 89.25 83 ASP A N 1
ATOM 681 C CA . ASP A 1 83 ? 8.464 -9.707 -21.253 1.00 89.25 83 ASP A CA 1
ATOM 682 C C . ASP A 1 83 ? 9.604 -10.008 -20.258 1.00 89.25 83 ASP A C 1
ATOM 684 O O . ASP A 1 83 ? 9.718 -11.118 -19.734 1.00 89.25 83 ASP A O 1
ATOM 688 N N . LYS A 1 84 ? 10.415 -9.005 -19.913 1.00 95.38 84 LYS A N 1
ATOM 689 C CA . LYS A 1 84 ? 11.474 -9.100 -18.903 1.00 95.38 84 LYS A CA 1
ATOM 690 C C . LYS A 1 84 ? 11.084 -8.379 -17.623 1.00 95.38 84 LYS A C 1
ATOM 692 O O . LYS A 1 84 ? 10.326 -7.410 -17.632 1.00 95.38 84 LYS A O 1
ATOM 697 N N . ILE A 1 85 ? 11.646 -8.846 -16.509 1.00 97.25 85 ILE A N 1
ATOM 698 C CA . ILE A 1 85 ? 11.529 -8.202 -15.200 1.00 97.25 85 ILE A CA 1
ATOM 699 C C . ILE A 1 85 ? 12.887 -7.617 -14.820 1.00 97.25 85 ILE A C 1
ATOM 701 O O . ILE A 1 85 ? 13.892 -8.323 -14.765 1.00 97.25 85 ILE A O 1
ATOM 705 N N . TYR A 1 86 ? 12.891 -6.326 -14.518 1.00 97.50 86 TYR A N 1
ATOM 706 C CA . TYR A 1 86 ? 14.035 -5.557 -14.059 1.00 97.50 86 TYR A CA 1
ATOM 707 C C . TYR A 1 86 ? 13.867 -5.231 -12.578 1.00 97.50 86 TYR A C 1
ATOM 709 O O . TYR A 1 86 ? 12.765 -4.927 -12.123 1.00 97.50 86 TYR A O 1
ATOM 717 N N . LEU A 1 87 ? 14.964 -5.276 -11.827 1.00 97.19 87 LEU A N 1
ATOM 718 C CA . LEU A 1 87 ? 15.005 -4.933 -10.409 1.00 97.19 87 LEU A CA 1
ATOM 719 C C . LEU A 1 87 ? 15.871 -3.689 -10.216 1.00 97.19 87 LEU A C 1
ATOM 721 O O . LEU A 1 87 ? 17.033 -3.675 -10.618 1.00 97.19 87 LEU A O 1
ATOM 725 N N . ILE A 1 88 ? 15.319 -2.680 -9.550 1.00 96.06 88 ILE A N 1
ATOM 726 C CA . ILE A 1 88 ? 16.064 -1.523 -9.053 1.00 96.06 88 ILE A CA 1
ATOM 727 C C . ILE A 1 88 ? 16.011 -1.552 -7.530 1.00 96.06 88 ILE A C 1
ATOM 729 O O . ILE A 1 88 ? 14.930 -1.565 -6.940 1.00 96.06 88 ILE A O 1
ATOM 733 N N . THR A 1 89 ? 17.180 -1.561 -6.897 1.00 96.06 89 THR A N 1
ATOM 734 C CA . THR A 1 89 ? 17.319 -1.574 -5.439 1.00 96.06 89 THR A CA 1
ATOM 735 C C . THR A 1 89 ? 17.578 -0.167 -4.905 1.00 96.06 89 THR A C 1
ATOM 737 O O . THR A 1 89 ? 18.454 0.535 -5.409 1.00 96.06 89 THR A O 1
ATOM 740 N N . SER A 1 90 ? 16.874 0.225 -3.851 1.00 94.38 90 SER A N 1
ATOM 741 C CA . SER A 1 90 ? 17.054 1.476 -3.113 1.00 94.38 90 SER A CA 1
ATOM 742 C C . SER A 1 90 ? 17.021 1.225 -1.605 1.00 94.38 90 SER A C 1
ATOM 744 O O . SER A 1 90 ? 16.822 0.103 -1.144 1.00 94.38 90 SER A O 1
ATOM 746 N N . THR A 1 91 ? 17.184 2.280 -0.810 1.00 96.44 91 THR A N 1
ATOM 747 C CA . THR A 1 91 ? 16.868 2.223 0.620 1.00 96.44 91 THR A CA 1
ATOM 748 C C . THR A 1 91 ? 15.360 2.086 0.844 1.00 96.44 91 THR A C 1
ATOM 750 O O . THR A 1 91 ? 14.550 2.370 -0.047 1.00 96.44 91 THR A O 1
ATOM 753 N N . ASN A 1 92 ? 14.980 1.649 2.048 1.00 97.94 92 ASN A N 1
ATOM 754 C CA . ASN A 1 92 ? 13.581 1.583 2.456 1.00 97.94 92 ASN A CA 1
ATOM 755 C C . ASN A 1 92 ? 12.963 2.984 2.483 1.00 97.94 92 ASN A C 1
ATOM 757 O O . ASN A 1 92 ? 13.545 3.917 3.035 1.00 97.94 92 ASN A O 1
ATOM 761 N N . VAL A 1 93 ? 11.746 3.107 1.959 1.00 97.81 93 VAL A N 1
ATOM 762 C CA . VAL A 1 93 ? 11.003 4.369 1.917 1.00 97.81 93 VAL A CA 1
ATOM 763 C C . VAL A 1 93 ? 9.723 4.202 2.718 1.00 97.81 93 VAL A C 1
ATOM 765 O O . VAL A 1 93 ? 8.885 3.376 2.373 1.00 97.81 93 VAL A O 1
ATOM 768 N N . THR A 1 94 ? 9.584 4.964 3.804 1.00 98.44 94 THR A N 1
ATOM 769 C CA . THR A 1 94 ? 8.405 4.910 4.681 1.00 98.44 94 THR A CA 1
ATOM 770 C C . THR A 1 94 ? 7.517 6.122 4.463 1.00 98.44 94 THR A C 1
ATOM 772 O O . THR A 1 94 ? 7.960 7.264 4.578 1.00 98.44 94 THR A O 1
ATOM 775 N N . ILE A 1 95 ? 6.252 5.852 4.189 1.00 98.06 95 ILE A N 1
ATOM 776 C CA . ILE A 1 95 ? 5.183 6.804 3.935 1.00 98.06 95 ILE A CA 1
ATOM 777 C C . ILE A 1 95 ? 4.228 6.706 5.116 1.00 98.06 95 ILE A C 1
ATOM 779 O O . ILE A 1 95 ? 3.839 5.606 5.506 1.00 98.06 95 ILE A O 1
ATOM 783 N N . ILE A 1 96 ? 3.877 7.845 5.699 1.00 97.88 96 ILE A N 1
ATOM 784 C CA . ILE A 1 96 ? 2.878 7.918 6.765 1.00 97.88 96 ILE A CA 1
ATOM 785 C C . ILE A 1 96 ? 1.830 8.927 6.332 1.00 97.88 96 ILE A C 1
ATOM 787 O O . ILE A 1 96 ? 2.201 10.022 5.897 1.00 97.88 96 ILE A O 1
ATOM 791 N N . ARG A 1 97 ? 0.550 8.564 6.449 1.00 96.81 97 ARG A N 1
ATOM 792 C CA . ARG A 1 97 ? -0.566 9.491 6.237 1.00 96.81 97 ARG A CA 1
ATOM 793 C C . ARG A 1 97 ? -1.813 9.129 7.053 1.00 96.81 97 ARG A C 1
ATOM 795 O O . ARG A 1 97 ? -2.029 7.957 7.359 1.00 96.81 97 ARG A O 1
ATOM 802 N N . SER A 1 98 ? -2.659 10.116 7.328 1.00 95.62 98 SER A N 1
ATOM 803 C CA . SER A 1 98 ? -3.987 9.936 7.927 1.00 95.62 98 SER A CA 1
ATOM 804 C C . SER A 1 98 ? -5.049 9.539 6.912 1.00 95.62 98 SER A C 1
ATOM 806 O O . SER A 1 98 ? -4.928 9.844 5.722 1.00 95.62 98 SER A O 1
ATOM 808 N N . TRP A 1 99 ? -6.107 8.860 7.366 1.00 93.44 99 TRP A N 1
ATOM 809 C CA . TRP A 1 99 ? -7.356 8.752 6.593 1.00 93.44 99 TRP A CA 1
ATOM 810 C C . TRP A 1 99 ? -8.157 10.046 6.588 1.00 93.44 99 TRP A C 1
ATOM 812 O O . TRP A 1 99 ? -8.795 10.358 5.586 1.00 93.44 99 TRP A O 1
ATOM 822 N N . GLU A 1 100 ? -8.083 10.796 7.683 1.00 91.38 100 GLU A N 1
ATOM 823 C CA . GLU A 1 100 ? -8.660 12.127 7.805 1.00 91.38 100 GLU A CA 1
ATOM 824 C C . GLU A 1 100 ? -8.019 13.095 6.800 1.00 91.38 100 GLU A C 1
ATOM 826 O O . GLU A 1 100 ? -6.790 13.100 6.623 1.00 91.38 100 GLU A O 1
ATOM 831 N N . ARG A 1 101 ? -8.856 13.897 6.136 1.00 90.50 101 ARG A N 1
ATOM 832 C CA . ARG A 1 101 ? -8.470 14.826 5.070 1.00 90.50 101 ARG A CA 1
ATOM 833 C C . ARG A 1 101 ? -8.991 16.228 5.367 1.00 90.50 101 ARG A C 1
ATOM 835 O O . ARG A 1 101 ? -10.042 16.363 5.981 1.00 90.50 101 ARG A O 1
ATOM 842 N N . ASP A 1 102 ? -8.245 17.232 4.924 1.00 91.81 102 ASP A N 1
ATOM 843 C CA . ASP A 1 102 ? -8.686 18.628 4.921 1.00 91.81 102 ASP A CA 1
ATOM 844 C C . ASP A 1 102 ? -9.684 18.910 3.778 1.00 91.81 102 ASP A C 1
ATOM 846 O O . ASP A 1 102 ? -10.018 18.021 2.986 1.00 91.81 102 ASP A O 1
ATOM 850 N N . ASP A 1 103 ? -10.151 20.158 3.683 1.00 92.38 103 ASP A N 1
ATOM 851 C CA . ASP A 1 103 ? -11.091 20.615 2.649 1.00 92.38 103 ASP A CA 1
ATOM 852 C C . ASP A 1 103 ? -10.533 20.447 1.220 1.00 92.38 103 ASP A C 1
ATOM 854 O O . ASP A 1 103 ? -11.284 20.234 0.267 1.00 92.38 103 ASP A O 1
ATOM 858 N N . ASP A 1 104 ? -9.204 20.451 1.069 1.00 88.81 104 ASP A N 1
ATOM 859 C CA . ASP A 1 104 ? -8.497 20.187 -0.189 1.00 88.81 104 ASP A CA 1
ATOM 860 C C . ASP A 1 104 ? -8.346 18.686 -0.494 1.00 88.81 104 ASP A C 1
ATOM 862 O O . ASP A 1 104 ? -7.700 18.292 -1.478 1.00 88.81 104 ASP A O 1
ATOM 866 N N . LYS A 1 105 ? -8.958 17.830 0.334 1.00 85.19 105 LYS A N 1
ATOM 867 C CA . LYS A 1 105 ? -8.890 16.367 0.284 1.00 85.19 105 LYS A CA 1
ATOM 868 C C . LYS A 1 105 ? -7.463 15.833 0.475 1.00 85.19 105 LYS A C 1
ATOM 870 O O . LYS A 1 105 ? -7.160 14.710 0.044 1.00 85.19 105 LYS A O 1
ATOM 875 N N . VAL A 1 106 ? -6.568 16.593 1.098 1.00 89.00 106 VAL A N 1
ATOM 876 C CA . VAL A 1 106 ? -5.196 16.181 1.414 1.00 89.00 106 VAL A CA 1
ATOM 877 C C . VAL A 1 106 ? -5.178 15.557 2.812 1.00 89.00 106 VAL A C 1
ATOM 879 O O . VAL A 1 106 ? -5.851 16.055 3.709 1.00 89.00 106 VAL A O 1
ATOM 882 N N . PRO A 1 107 ? -4.418 14.469 3.051 1.00 93.06 107 PRO A N 1
ATOM 883 C CA . PRO A 1 107 ? -4.281 13.926 4.399 1.00 93.06 107 PRO A CA 1
ATOM 884 C C . PRO A 1 107 ? -3.784 14.992 5.379 1.00 93.06 107 PRO A C 1
ATOM 886 O O . PRO A 1 107 ? -2.757 15.633 5.117 1.00 93.06 107 PRO A O 1
ATOM 889 N N . ILE A 1 108 ? -4.494 15.162 6.496 1.00 94.62 108 ILE A N 1
ATOM 890 C CA . ILE A 1 108 ? -4.151 16.140 7.539 1.00 94.62 108 ILE A CA 1
ATOM 891 C C . ILE A 1 108 ? -2.769 15.822 8.114 1.00 94.62 108 ILE A C 1
ATOM 893 O O . ILE A 1 108 ? -1.883 16.679 8.138 1.00 94.62 108 ILE A O 1
ATOM 897 N N . ARG A 1 109 ? -2.544 14.563 8.502 1.00 95.56 109 ARG A N 1
ATOM 898 C CA . ARG A 1 109 ? -1.251 14.079 8.997 1.00 95.56 109 ARG A CA 1
ATOM 899 C C . ARG A 1 109 ? -0.534 13.362 7.865 1.00 95.56 109 ARG A C 1
ATOM 901 O O . ARG A 1 109 ? -1.091 12.463 7.243 1.00 95.56 109 ARG A O 1
ATOM 908 N N . LYS A 1 110 ? 0.699 13.769 7.575 1.00 96.69 110 LYS A N 1
ATOM 909 C CA . LYS A 1 110 ? 1.549 13.189 6.525 1.00 96.69 110 LYS A CA 1
ATOM 910 C C . LYS A 1 110 ? 3.017 13.485 6.803 1.00 96.69 110 LYS A C 1
ATOM 912 O O . LYS A 1 110 ? 3.323 14.491 7.435 1.00 96.69 110 LYS A O 1
ATOM 917 N N . ASN A 1 111 ? 3.922 12.629 6.332 1.00 97.44 111 ASN A N 1
ATOM 918 C CA . ASN A 1 111 ? 5.364 12.872 6.437 1.00 97.44 111 ASN A CA 1
ATOM 919 C C . ASN A 1 111 ? 5.961 13.491 5.158 1.00 97.44 111 ASN A C 1
ATOM 921 O O . ASN A 1 111 ? 5.363 13.449 4.085 1.00 97.44 111 ASN A O 1
ATOM 925 N N . ASP A 1 112 ? 7.192 14.004 5.244 1.00 97.00 112 ASP A N 1
ATOM 926 C CA . ASP A 1 112 ? 7.889 14.623 4.102 1.00 97.00 112 ASP A CA 1
ATOM 927 C C . ASP A 1 112 ? 8.064 13.680 2.907 1.00 97.00 112 ASP A C 1
ATOM 929 O O . ASP A 1 112 ? 8.138 14.115 1.758 1.00 97.00 112 ASP A O 1
ATOM 933 N N . VAL A 1 113 ? 8.155 12.373 3.164 1.00 96.31 113 VAL A N 1
ATOM 934 C CA . VAL A 1 113 ? 8.284 11.361 2.111 1.00 96.31 113 VAL A CA 1
ATOM 935 C C . VAL A 1 113 ? 7.030 11.326 1.243 1.00 96.31 113 VAL A C 1
ATOM 937 O O . VAL A 1 113 ? 7.157 11.309 0.021 1.00 96.31 113 VAL A O 1
ATOM 940 N N . TYR A 1 114 ? 5.841 11.384 1.851 1.00 94.75 114 TYR A N 1
ATOM 941 C CA . TYR A 1 114 ? 4.576 11.488 1.123 1.00 94.75 114 TYR A CA 1
ATOM 942 C C . TYR A 1 114 ? 4.592 12.687 0.159 1.00 94.75 114 TYR A C 1
ATOM 944 O O . TYR A 1 114 ? 4.298 12.541 -1.026 1.00 94.75 114 TYR A O 1
ATOM 952 N N . VAL A 1 115 ? 5.050 13.851 0.633 1.00 92.88 115 VAL A N 1
ATOM 953 C CA . VAL A 1 115 ? 5.157 15.074 -0.180 1.00 92.88 115 VAL A CA 1
ATOM 954 C C . VAL A 1 115 ? 6.200 14.922 -1.296 1.00 92.88 115 VAL A C 1
ATOM 956 O O . VAL A 1 115 ? 5.959 15.317 -2.435 1.00 92.88 115 VAL A O 1
ATOM 959 N N . LYS A 1 116 ? 7.361 14.317 -1.020 1.00 93.38 116 LYS A N 1
ATOM 960 C CA . LYS A 1 116 ? 8.417 14.091 -2.027 1.00 93.38 116 LYS A CA 1
ATOM 961 C C . LYS A 1 116 ? 7.971 13.159 -3.157 1.00 93.38 116 LYS A C 1
ATOM 963 O O . LYS A 1 116 ? 8.385 13.364 -4.298 1.00 93.38 116 LYS A O 1
ATOM 968 N N . ILE A 1 117 ? 7.142 12.159 -2.854 1.00 91.75 117 ILE A N 1
ATOM 969 C CA . ILE A 1 117 ? 6.571 11.246 -3.855 1.00 91.75 117 ILE A CA 1
ATOM 970 C C . ILE A 1 117 ? 5.662 12.013 -4.820 1.00 91.75 117 ILE A C 1
ATOM 972 O O . ILE A 1 117 ? 5.835 11.879 -6.028 1.00 91.75 117 ILE A O 1
ATOM 976 N N . GLN A 1 118 ? 4.793 12.886 -4.299 1.00 88.19 118 GLN A N 1
ATOM 977 C CA . GLN A 1 118 ? 3.888 13.717 -5.108 1.00 88.19 118 GLN A CA 1
ATOM 978 C C . GLN A 1 118 ? 4.624 14.659 -6.063 1.00 88.19 118 GLN A C 1
ATOM 980 O O . GLN A 1 118 ? 4.183 14.881 -7.186 1.00 88.19 118 GLN A O 1
ATOM 985 N N . HIS A 1 119 ? 5.790 15.157 -5.656 1.00 89.44 119 HIS A N 1
ATOM 986 C CA . HIS A 1 119 ? 6.646 15.965 -6.520 1.00 89.44 119 HIS A CA 1
ATOM 987 C C . HIS A 1 119 ? 7.486 15.128 -7.495 1.00 89.44 119 HIS A C 1
ATOM 989 O O . HIS A 1 119 ? 8.323 15.681 -8.197 1.00 89.44 119 HIS A O 1
ATOM 995 N N . GLY A 1 120 ? 7.328 13.802 -7.544 1.00 86.00 120 GLY A N 1
ATOM 996 C CA . GLY A 1 120 ? 8.091 12.926 -8.433 1.00 86.00 120 GLY A CA 1
ATOM 997 C C . GLY A 1 120 ? 9.593 12.934 -8.143 1.00 86.00 120 GLY A C 1
ATOM 998 O O . GLY A 1 120 ? 10.393 12.881 -9.079 1.00 86.00 120 GLY A O 1
ATOM 999 N N . ASN A 1 121 ? 9.987 13.074 -6.873 1.00 87.50 121 ASN A N 1
ATOM 1000 C CA . ASN A 1 121 ? 11.396 13.048 -6.456 1.00 87.50 121 ASN A CA 1
ATOM 1001 C C . ASN A 1 121 ? 11.919 11.624 -6.228 1.00 87.50 121 ASN A C 1
ATOM 1003 O O . ASN A 1 121 ? 13.118 11.436 -6.033 1.00 87.50 121 ASN A O 1
ATOM 1007 N N . LEU A 1 122 ? 11.030 10.630 -6.223 1.00 87.56 122 LEU A N 1
ATOM 1008 C CA . LEU A 1 122 ? 11.363 9.222 -6.048 1.00 87.56 122 LEU A CA 1
ATOM 1009 C C . LEU A 1 122 ? 10.863 8.423 -7.252 1.00 87.56 122 LEU A C 1
ATOM 1011 O O . LEU A 1 122 ? 9.722 8.584 -7.677 1.00 87.56 122 LEU A O 1
ATOM 1015 N N . THR A 1 123 ? 11.717 7.544 -7.771 1.00 88.50 123 THR A N 1
ATOM 1016 C CA . THR A 1 123 ? 11.388 6.629 -8.871 1.00 88.50 123 THR A CA 1
ATOM 1017 C C . THR A 1 123 ? 11.175 5.235 -8.294 1.00 88.50 123 THR A C 1
ATOM 1019 O O . THR A 1 123 ? 12.110 4.439 -8.212 1.00 88.50 123 THR A O 1
ATOM 1022 N N . LEU A 1 124 ? 9.954 4.966 -7.834 1.00 95.56 124 LEU A N 1
ATOM 1023 C CA . LEU A 1 124 ? 9.580 3.697 -7.212 1.00 95.56 124 LEU A CA 1
ATOM 1024 C C . LEU A 1 124 ? 8.485 3.000 -8.019 1.00 95.56 124 LEU A C 1
ATOM 1026 O O . LEU A 1 124 ? 7.569 3.642 -8.540 1.00 95.56 124 LEU A O 1
ATOM 1030 N N . SER A 1 125 ? 8.581 1.674 -8.084 1.00 97.19 125 SER A N 1
ATOM 1031 C CA . SER A 1 125 ? 7.543 0.820 -8.658 1.00 97.19 125 SER A CA 1
ATOM 1032 C C . SER A 1 125 ? 6.512 0.474 -7.585 1.00 97.19 125 SER A C 1
ATOM 1034 O O . SER A 1 125 ? 6.894 0.227 -6.440 1.00 97.19 125 SER A O 1
ATOM 1036 N N . PRO A 1 126 ? 5.210 0.389 -7.911 1.00 97.62 126 PRO A N 1
ATOM 1037 C CA . PRO A 1 126 ? 4.232 -0.147 -6.968 1.00 97.62 126 PRO A CA 1
ATOM 1038 C C . PRO A 1 126 ? 4.449 -1.651 -6.726 1.00 97.62 126 PRO A C 1
ATOM 1040 O O . PRO A 1 126 ? 4.006 -2.182 -5.708 1.00 97.62 126 PRO A O 1
ATOM 1043 N N . TYR A 1 127 ? 5.155 -2.337 -7.630 1.00 98.44 127 TYR A N 1
ATOM 1044 C CA . TYR A 1 127 ? 5.466 -3.757 -7.529 1.00 98.44 127 TYR A CA 1
ATOM 1045 C C . TYR A 1 127 ? 6.749 -3.958 -6.730 1.00 98.44 127 TYR A C 1
ATOM 1047 O O . TYR A 1 127 ? 7.862 -3.824 -7.242 1.00 98.44 127 TYR A O 1
ATOM 1055 N N . ALA A 1 128 ? 6.567 -4.257 -5.450 1.00 98.50 128 ALA A N 1
ATOM 1056 C CA . ALA A 1 128 ? 7.614 -4.448 -4.459 1.00 98.50 128 ALA A CA 1
ATOM 1057 C C . ALA A 1 128 ? 7.078 -5.275 -3.286 1.00 98.50 128 ALA A C 1
ATOM 1059 O O . ALA A 1 128 ? 5.890 -5.611 -3.226 1.00 98.50 128 ALA A O 1
ATOM 1060 N N . VAL A 1 129 ? 7.944 -5.575 -2.317 1.00 98.69 129 VAL A N 1
ATOM 1061 C CA . VAL A 1 129 ? 7.467 -5.942 -0.981 1.00 98.69 129 VAL A CA 1
ATOM 1062 C C . VAL A 1 129 ? 7.174 -4.660 -0.210 1.00 98.69 129 VAL A C 1
ATOM 1064 O O . VAL A 1 129 ? 8.031 -3.778 -0.095 1.00 98.69 129 VAL A O 1
ATOM 1067 N N . TRP A 1 130 ? 5.965 -4.586 0.325 1.00 98.75 130 TRP A N 1
ATOM 1068 C CA . TRP A 1 130 ? 5.459 -3.496 1.137 1.00 98.75 130 TRP A CA 1
ATOM 1069 C C . TRP A 1 130 ? 5.226 -3.973 2.558 1.00 98.75 130 TRP A C 1
ATOM 1071 O O . TRP A 1 130 ? 4.705 -5.067 2.768 1.00 98.75 130 TRP A O 1
ATOM 1081 N N . LYS A 1 131 ? 5.577 -3.141 3.534 1.00 98.81 131 LYS A N 1
ATOM 1082 C CA . LYS A 1 131 ? 5.148 -3.323 4.918 1.00 98.81 131 LYS A CA 1
ATOM 1083 C C . LYS A 1 131 ? 4.017 -2.363 5.239 1.00 98.81 131 LYS A C 1
ATOM 1085 O O . LYS A 1 131 ? 4.104 -1.194 4.874 1.00 98.81 131 LYS A O 1
ATOM 1090 N N . PHE A 1 132 ? 2.999 -2.845 5.936 1.00 98.75 132 PHE A N 1
ATOM 1091 C CA . PHE A 1 132 ? 1.823 -2.070 6.314 1.00 98.75 132 PHE A CA 1
ATOM 1092 C C . PHE A 1 132 ? 1.604 -2.148 7.814 1.00 98.75 132 PHE A C 1
ATOM 1094 O O . PHE A 1 132 ? 1.714 -3.226 8.394 1.00 98.75 132 PHE A O 1
ATOM 1101 N N . GLN A 1 133 ? 1.258 -1.021 8.426 1.00 98.69 133 GLN A N 1
ATOM 1102 C CA . GLN A 1 133 ? 0.851 -0.958 9.821 1.00 98.69 133 GLN A CA 1
ATOM 1103 C C . GLN A 1 133 ? -0.186 0.148 10.015 1.00 98.69 133 GLN A C 1
ATOM 1105 O O . GLN A 1 133 ? 0.044 1.290 9.614 1.00 98.69 133 GLN A O 1
ATOM 1110 N N . LEU A 1 134 ? -1.304 -0.188 10.660 1.00 98.19 134 LEU A N 1
ATOM 1111 C CA . LEU A 1 134 ? -2.249 0.799 11.171 1.00 98.19 134 LEU A CA 1
ATOM 1112 C C . LEU A 1 134 ? -1.736 1.354 12.499 1.00 98.19 134 LEU A C 1
ATOM 1114 O O . LEU A 1 134 ? -1.310 0.602 13.376 1.00 98.19 134 LEU A O 1
ATOM 1118 N N . ILE A 1 135 ? -1.789 2.671 12.642 1.00 97.69 135 ILE A N 1
ATOM 1119 C CA . ILE A 1 135 ? -1.398 3.400 13.846 1.00 97.69 135 ILE A CA 1
ATOM 1120 C C . ILE A 1 135 ? -2.642 4.130 14.333 1.00 97.69 135 ILE A C 1
ATOM 1122 O O . ILE A 1 135 ? -3.356 4.720 13.529 1.00 97.69 135 ILE A O 1
ATOM 1126 N N . LYS A 1 136 ? -2.934 4.088 15.632 1.00 96.88 136 LYS A N 1
ATOM 1127 C CA . LYS A 1 136 ? -4.023 4.899 16.184 1.00 96.88 136 LYS A CA 1
ATOM 1128 C C . LYS A 1 136 ? -3.704 6.378 15.993 1.00 96.88 136 LYS A C 1
ATOM 1130 O O . LYS A 1 136 ? -2.632 6.822 16.396 1.00 96.88 136 LYS A O 1
ATOM 1135 N N . ALA A 1 137 ? -4.629 7.114 15.390 1.00 94.38 137 ALA A N 1
ATOM 1136 C CA . ALA A 1 137 ? -4.553 8.567 15.330 1.00 94.38 137 ALA A CA 1
ATOM 1137 C C . ALA A 1 137 ? -5.148 9.202 16.591 1.00 94.38 137 ALA A C 1
ATOM 1139 O O . ALA A 1 137 ? -4.665 10.232 17.054 1.00 94.38 137 ALA A O 1
ATOM 1140 N N . THR A 1 138 ? -6.179 8.561 17.146 1.00 89.00 138 THR A N 1
ATOM 1141 C CA . THR A 1 138 ? -6.838 8.942 18.397 1.00 89.00 138 THR A CA 1
ATOM 1142 C C . THR A 1 138 ? -7.032 7.708 19.279 1.00 89.00 138 THR A C 1
ATOM 1144 O O . THR A 1 138 ? -7.026 6.571 18.799 1.00 89.00 138 THR A O 1
ATOM 1147 N N . ASP A 1 139 ? -7.219 7.913 20.582 1.00 91.50 139 ASP A N 1
ATOM 1148 C CA . ASP A 1 139 ? -7.538 6.821 21.510 1.00 91.50 139 ASP A CA 1
ATOM 1149 C C . ASP A 1 139 ? -9.032 6.458 21.531 1.00 91.50 139 ASP A C 1
ATOM 1151 O O . ASP A 1 139 ? -9.424 5.492 22.185 1.00 91.50 139 ASP A O 1
ATOM 1155 N N . GLU A 1 140 ? -9.858 7.192 20.781 1.00 93.25 140 GLU A N 1
ATOM 1156 C CA . GLU A 1 140 ? -11.315 7.035 20.751 1.00 93.25 140 GLU A CA 1
ATOM 1157 C C . GLU A 1 140 ? -11.756 5.748 20.049 1.00 93.25 140 GLU A C 1
ATOM 1159 O O . GLU A 1 140 ? -12.711 5.101 20.480 1.00 93.25 140 GLU A O 1
ATOM 1164 N N . ILE A 1 141 ? -11.055 5.353 18.979 1.00 95.25 141 ILE A N 1
ATOM 1165 C CA . ILE A 1 141 ? -11.413 4.179 18.180 1.00 95.25 141 ILE A CA 1
ATOM 1166 C C . ILE A 1 141 ? -10.408 3.043 18.449 1.00 95.25 141 ILE A C 1
ATOM 1168 O O . ILE A 1 141 ? -9.234 3.128 18.076 1.00 95.25 141 ILE A O 1
ATOM 1172 N N . PRO A 1 142 ? -10.827 1.944 19.107 1.00 96.56 142 PRO A N 1
ATOM 1173 C CA . PRO A 1 142 ? -9.958 0.799 19.355 1.00 96.56 142 PRO A CA 1
ATOM 1174 C C . PRO A 1 142 ? -9.795 -0.072 18.097 1.00 96.56 142 PRO A C 1
ATOM 1176 O O . PRO A 1 142 ? -10.686 -0.132 17.253 1.00 96.56 142 PRO A O 1
ATOM 1179 N N . PHE A 1 143 ? -8.693 -0.826 17.992 1.00 97.25 143 PHE A N 1
ATOM 1180 C CA . PHE A 1 143 ? -8.457 -1.765 16.877 1.00 97.25 143 PHE A CA 1
ATOM 1181 C C . PHE A 1 143 ? -9.561 -2.824 16.742 1.00 97.25 143 PHE A C 1
ATOM 1183 O O . PHE A 1 143 ? -9.899 -3.236 15.637 1.00 97.25 143 PHE A O 1
ATOM 1190 N N . GLN A 1 144 ? -10.177 -3.211 17.859 1.00 96.69 144 GLN A N 1
ATOM 1191 C CA . GLN A 1 144 ? -11.296 -4.150 17.919 1.00 96.69 144 GLN A CA 1
ATOM 1192 C C . GLN A 1 144 ? -12.488 -3.695 17.063 1.00 96.69 144 GLN A C 1
ATOM 1194 O O . GLN A 1 144 ? -13.220 -4.534 16.545 1.00 96.69 144 GLN A O 1
ATOM 1199 N N . ALA A 1 145 ? -12.657 -2.384 16.848 1.00 97.19 145 ALA A N 1
ATOM 1200 C CA . ALA A 1 145 ? -13.700 -1.854 15.975 1.00 97.19 145 ALA A CA 1
ATOM 1201 C C . ALA A 1 145 ? -13.520 -2.273 14.502 1.00 97.19 145 ALA A C 1
ATOM 1203 O O . ALA A 1 145 ? -14.490 -2.273 13.750 1.00 97.19 145 ALA A O 1
ATOM 1204 N N . LEU A 1 146 ? -12.307 -2.657 14.084 1.00 97.06 146 LEU A N 1
ATOM 1205 C CA . LEU A 1 146 ? -12.018 -3.120 12.725 1.00 97.06 146 LEU A CA 1
ATOM 1206 C C . LEU A 1 146 ? -12.224 -4.635 12.544 1.00 97.06 146 LEU A C 1
ATOM 1208 O O . LEU A 1 146 ? -12.332 -5.106 11.410 1.00 97.06 146 LEU A O 1
ATOM 1212 N N . GLU A 1 147 ? -12.298 -5.416 13.629 1.00 93.56 147 GLU A N 1
ATOM 1213 C CA . GLU A 1 147 ? -12.346 -6.887 13.559 1.00 93.56 147 GLU A CA 1
ATOM 1214 C C . GLU A 1 147 ? -13.570 -7.411 12.802 1.00 93.56 147 GLU A C 1
ATOM 1216 O O . GLU A 1 147 ? -13.469 -8.407 12.082 1.00 93.56 147 GLU A O 1
ATOM 1221 N N . VAL A 1 148 ? -14.702 -6.709 12.900 1.00 95.38 148 VAL A N 1
ATOM 1222 C CA . VAL A 1 148 ? -15.967 -7.073 12.238 1.00 95.38 148 VAL A CA 1
ATOM 1223 C C . VAL A 1 148 ? -15.872 -7.069 10.705 1.00 95.38 148 VAL A C 1
ATOM 1225 O O . VAL A 1 148 ? -16.678 -7.709 10.027 1.00 95.38 148 VAL A O 1
ATOM 1228 N N . PHE A 1 149 ? -14.870 -6.388 10.141 1.00 96.25 149 PHE A N 1
ATOM 1229 C CA . PHE A 1 149 ? -14.695 -6.249 8.694 1.00 96.25 149 PHE A CA 1
ATOM 1230 C C . PHE A 1 149 ? -13.681 -7.233 8.097 1.00 96.25 149 PHE A C 1
ATOM 1232 O O . PHE A 1 149 ? -13.592 -7.339 6.875 1.00 96.25 149 PHE A O 1
ATOM 1239 N N . ARG A 1 150 ? -12.921 -7.966 8.923 1.00 91.56 150 ARG A N 1
ATOM 1240 C CA . ARG A 1 150 ? -11.736 -8.739 8.493 1.00 91.56 150 ARG A CA 1
ATOM 1241 C C . ARG A 1 150 ? -12.000 -9.789 7.406 1.00 91.56 150 ARG A C 1
ATOM 1243 O O . ARG A 1 150 ? -11.083 -10.151 6.680 1.00 91.56 150 ARG A O 1
ATOM 1250 N N . ASP A 1 151 ? -13.236 -10.271 7.310 1.00 93.31 151 ASP A N 1
ATOM 1251 C CA . ASP A 1 151 ? -13.659 -11.347 6.404 1.00 93.31 151 ASP A CA 1
ATOM 1252 C C . ASP A 1 151 ? -14.347 -10.826 5.132 1.00 93.31 151 ASP A C 1
ATOM 1254 O O . ASP A 1 151 ? -14.843 -11.604 4.323 1.00 93.31 151 ASP A O 1
ATOM 1258 N N . GLN A 1 152 ? -14.442 -9.503 4.977 1.00 94.69 152 GLN A N 1
ATOM 1259 C CA . GLN A 1 152 ? -15.331 -8.867 3.997 1.00 94.69 152 GLN A CA 1
ATOM 1260 C C . GLN A 1 152 ? -14.621 -7.819 3.139 1.00 94.69 152 GLN A C 1
ATOM 1262 O O . GLN A 1 152 ? -15.283 -7.035 2.446 1.00 94.69 152 GLN A O 1
ATOM 1267 N N . ILE A 1 153 ? -13.288 -7.783 3.210 1.00 97.00 153 ILE A N 1
ATOM 1268 C CA . ILE A 1 153 ? -12.478 -6.753 2.572 1.00 97.00 153 ILE A CA 1
ATOM 1269 C C . ILE A 1 153 ? -11.251 -7.313 1.864 1.00 97.00 153 ILE A C 1
ATOM 1271 O O . ILE A 1 153 ? -10.510 -8.135 2.401 1.00 97.00 153 ILE A O 1
ATOM 1275 N N . ASP A 1 154 ? -11.000 -6.772 0.685 1.00 98.25 154 ASP A N 1
ATOM 1276 C CA . ASP A 1 154 ? -9.715 -6.860 0.015 1.00 98.25 154 ASP A CA 1
ATOM 1277 C C . ASP A 1 154 ? -8.831 -5.690 0.458 1.00 98.25 154 ASP A C 1
ATOM 1279 O O . ASP A 1 154 ? -9.324 -4.611 0.804 1.00 98.25 154 ASP A O 1
ATOM 1283 N N . LEU A 1 155 ? -7.515 -5.883 0.400 1.00 98.19 155 LEU A N 1
ATOM 1284 C CA . LEU A 1 155 ? -6.561 -4.785 0.501 1.00 98.19 155 LEU A CA 1
ATOM 1285 C C . LEU A 1 155 ? -6.070 -4.429 -0.901 1.00 98.19 155 LEU A C 1
ATOM 1287 O O . LEU A 1 155 ? -5.511 -5.263 -1.610 1.00 98.19 155 LEU A O 1
ATOM 1291 N N . GLU A 1 156 ? -6.248 -3.181 -1.299 1.00 98.44 156 GLU A N 1
ATOM 1292 C CA . GLU A 1 156 ? -5.838 -2.677 -2.603 1.00 98.44 156 GLU A CA 1
ATOM 1293 C C . GLU A 1 156 ? -4.683 -1.694 -2.439 1.00 98.44 156 GLU A C 1
ATOM 1295 O O . GLU A 1 156 ? -4.783 -0.738 -1.673 1.00 98.44 156 GLU A O 1
ATOM 1300 N N . LEU A 1 157 ? -3.603 -1.897 -3.192 1.00 98.19 157 LEU A N 1
ATOM 1301 C CA . LEU A 1 157 ? -2.582 -0.878 -3.403 1.00 98.19 157 LEU A CA 1
ATOM 1302 C C . LEU A 1 157 ? -3.032 -0.001 -4.565 1.00 98.19 157 LEU A C 1
ATOM 1304 O O . LEU A 1 157 ? -3.175 -0.479 -5.692 1.00 98.19 157 LEU A O 1
ATOM 1308 N N . ILE A 1 158 ? -3.259 1.275 -4.304 1.00 96.62 158 ILE A N 1
ATOM 1309 C CA . ILE A 1 158 ? -3.849 2.210 -5.261 1.00 96.62 158 ILE A CA 1
ATOM 1310 C C . ILE A 1 158 ? -3.003 3.470 -5.376 1.00 96.62 158 ILE A C 1
ATOM 1312 O O . ILE A 1 158 ? -2.104 3.701 -4.578 1.00 96.62 158 ILE A O 1
ATOM 1316 N N . GLY A 1 159 ? -3.277 4.295 -6.378 1.00 93.94 159 GLY A N 1
ATOM 1317 C CA . GLY A 1 159 ? -2.590 5.566 -6.549 1.00 93.94 159 GLY A CA 1
ATOM 1318 C C . GLY A 1 159 ? -2.472 5.961 -8.010 1.00 93.94 159 GLY A C 1
ATOM 1319 O O . GLY A 1 159 ? -3.225 5.483 -8.856 1.00 93.94 159 GLY A O 1
ATOM 1320 N N . CYS A 1 160 ? -1.517 6.846 -8.281 1.00 92.31 160 CYS A N 1
ATOM 1321 C CA . CYS A 1 160 ? -1.274 7.428 -9.595 1.00 92.31 160 CYS A CA 1
ATOM 1322 C C . CYS A 1 160 ? 0.182 7.215 -9.997 1.00 92.31 160 CYS A C 1
ATOM 1324 O O . CYS A 1 160 ? 1.098 7.246 -9.167 1.00 92.31 160 CYS A O 1
ATOM 1326 N N . GLY A 1 161 ? 0.401 6.976 -11.282 1.00 92.62 161 GLY A N 1
ATOM 1327 C CA . GLY A 1 161 ? 1.711 6.657 -11.813 1.00 92.62 161 GLY A CA 1
ATOM 1328 C C . GLY A 1 161 ? 1.796 6.887 -13.308 1.00 92.62 161 GLY A C 1
ATOM 1329 O O . GLY A 1 161 ? 0.798 7.142 -13.972 1.00 92.62 161 GLY A O 1
ATOM 1330 N N . SER A 1 162 ? 3.009 6.780 -13.824 1.00 92.75 162 SER A N 1
ATOM 1331 C CA . SER A 1 162 ? 3.309 6.802 -15.255 1.00 92.75 162 SER A CA 1
ATOM 1332 C C . SER A 1 162 ? 3.856 5.445 -15.678 1.00 92.75 162 SER A C 1
ATOM 1334 O O . SER A 1 162 ? 4.368 4.682 -14.857 1.00 92.75 162 SER A O 1
ATOM 1336 N N . TYR A 1 163 ? 3.702 5.131 -16.955 1.00 94.31 163 TYR A N 1
ATOM 1337 C CA . TYR A 1 163 ? 4.062 3.848 -17.541 1.00 94.31 163 TYR A CA 1
ATOM 1338 C C . TYR A 1 163 ? 4.451 4.044 -19.007 1.00 94.31 163 TYR A C 1
ATOM 1340 O O . TYR A 1 163 ? 4.173 5.090 -19.593 1.00 94.31 163 TYR A O 1
ATOM 1348 N N . VAL A 1 164 ? 5.090 3.036 -19.588 1.00 92.00 164 VAL A N 1
ATOM 1349 C CA . VAL A 1 164 ? 5.312 2.930 -21.031 1.00 92.00 164 VAL A CA 1
ATOM 1350 C C . VAL A 1 164 ? 4.163 2.115 -21.619 1.00 92.00 164 VAL A C 1
ATOM 1352 O O . VAL A 1 164 ? 3.917 0.990 -21.182 1.00 92.00 164 VAL A O 1
ATOM 1355 N N . ASP A 1 165 ? 3.410 2.687 -22.556 1.00 89.25 165 ASP A N 1
ATOM 1356 C CA . ASP A 1 165 ? 2.303 1.980 -23.207 1.00 89.25 165 ASP A CA 1
ATOM 1357 C C . ASP A 1 165 ? 2.852 1.048 -24.294 1.00 89.25 165 ASP A C 1
ATOM 1359 O O . ASP A 1 165 ? 3.428 1.492 -25.291 1.00 89.25 165 ASP A O 1
ATOM 1363 N N . LYS A 1 166 ? 2.635 -0.259 -24.115 1.00 84.50 166 LYS A N 1
ATOM 1364 C CA . LYS A 1 166 ? 3.126 -1.291 -25.037 1.00 84.50 166 LYS A CA 1
ATOM 1365 C C . LYS A 1 166 ? 2.567 -1.123 -26.456 1.00 84.50 166 LYS A C 1
ATOM 1367 O O . LYS A 1 166 ? 3.217 -1.521 -27.418 1.00 84.50 166 LYS A O 1
ATOM 1372 N N . ARG A 1 167 ? 1.381 -0.524 -26.614 1.00 80.44 167 ARG A N 1
ATOM 1373 C CA . ARG A 1 167 ? 0.717 -0.346 -27.919 1.00 80.44 167 ARG A CA 1
ATOM 1374 C C . ARG A 1 167 ? 1.398 0.707 -28.786 1.00 80.44 167 ARG A C 1
ATOM 1376 O O . ARG A 1 167 ? 1.334 0.609 -30.007 1.00 80.44 167 ARG A O 1
ATOM 1383 N N . TYR A 1 168 ? 2.059 1.681 -28.163 1.00 71.06 168 TYR A N 1
ATOM 1384 C CA . TYR A 1 168 ? 2.791 2.741 -28.858 1.00 71.06 168 TYR A CA 1
ATOM 1385 C C . TYR A 1 168 ? 4.276 2.408 -29.057 1.00 71.06 168 TYR A C 1
ATOM 1387 O O . TYR A 1 168 ? 4.951 3.111 -29.800 1.00 71.06 168 TYR A O 1
ATOM 1395 N N . ASN A 1 169 ? 4.756 1.274 -28.528 1.00 56.09 169 ASN A N 1
ATOM 1396 C CA . ASN A 1 169 ? 6.071 0.695 -28.845 1.00 56.09 169 ASN A CA 1
ATOM 1397 C C . ASN A 1 169 ? 6.123 0.051 -30.251 1.00 56.09 169 ASN A C 1
ATOM 1399 O O . ASN A 1 169 ? 6.903 -0.874 -30.500 1.00 56.09 169 ASN A O 1
ATOM 1403 N N . VAL A 1 170 ? 5.314 0.536 -31.204 1.00 52.16 170 VAL A N 1
ATOM 1404 C CA . VAL A 1 170 ? 5.588 0.308 -32.625 1.00 52.16 170 VAL A CA 1
ATOM 1405 C C . VAL A 1 170 ? 6.967 0.903 -32.872 1.00 52.16 170 VAL A C 1
ATOM 1407 O O . VAL A 1 170 ? 7.192 2.071 -32.578 1.00 52.16 170 VAL A O 1
ATOM 1410 N N . LYS A 1 171 ? 7.904 0.082 -33.351 1.00 48.25 171 LYS A N 1
ATOM 1411 C CA . LYS A 1 171 ? 9.273 0.483 -33.687 1.00 48.25 171 LYS A CA 1
ATOM 1412 C C . LYS A 1 171 ? 9.241 1.541 -34.795 1.00 48.25 171 LYS A C 1
ATOM 1414 O O . LYS A 1 171 ? 9.422 1.213 -35.964 1.00 48.25 171 LYS A O 1
ATOM 1419 N N . VAL A 1 172 ? 8.973 2.793 -34.444 1.00 43.34 172 VAL A N 1
ATOM 1420 C CA . VAL A 1 172 ? 9.247 3.928 -35.315 1.00 43.34 172 VAL A CA 1
ATOM 1421 C C . VAL A 1 172 ? 10.774 4.051 -35.352 1.00 43.34 172 VAL A C 1
ATOM 1423 O O . VAL A 1 172 ? 11.403 4.015 -34.288 1.00 43.34 172 VAL A O 1
ATOM 1426 N N . PRO A 1 173 ? 11.404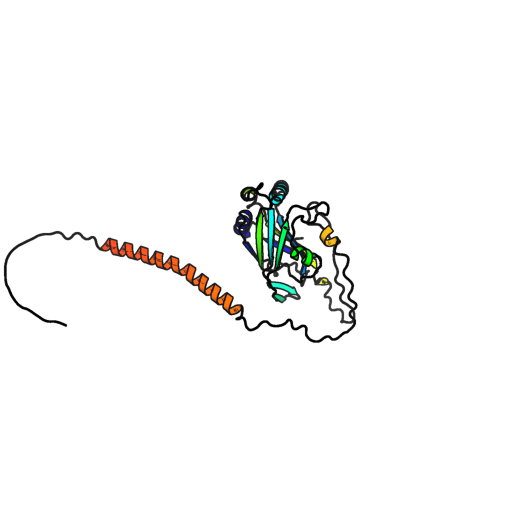 4.088 -36.540 1.00 40.59 173 PRO A N 1
ATOM 1427 C CA . PRO A 1 173 ? 12.822 4.398 -36.663 1.00 40.59 173 PRO A CA 1
ATOM 1428 C C . PRO A 1 173 ? 13.122 5.666 -35.863 1.00 40.59 173 PRO A C 1
ATOM 1430 O O . PRO A 1 173 ? 12.396 6.650 -35.962 1.00 40.59 173 PRO A O 1
ATOM 1433 N N . ILE A 1 174 ? 14.140 5.590 -35.013 1.00 44.12 174 ILE A N 1
ATOM 1434 C CA . ILE A 1 174 ? 14.499 6.629 -34.051 1.00 44.12 174 ILE A CA 1
ATOM 1435 C C . ILE A 1 174 ? 14.988 7.858 -34.822 1.00 44.12 174 ILE A C 1
ATOM 1437 O O . ILE A 1 174 ? 16.166 7.938 -35.153 1.00 44.12 174 ILE A O 1
ATOM 1441 N N . GLU A 1 175 ? 14.086 8.795 -35.090 1.00 40.84 175 GLU A N 1
ATOM 1442 C CA . GLU A 1 175 ? 14.427 10.205 -35.310 1.00 40.84 175 GLU A CA 1
ATOM 1443 C C . GLU A 1 175 ? 13.624 11.157 -34.416 1.00 40.84 175 GLU A C 1
ATOM 1445 O O . GLU A 1 175 ? 14.098 12.262 -34.187 1.00 40.84 175 GLU A O 1
ATOM 1450 N N . ASP A 1 176 ? 12.519 10.726 -33.790 1.00 36.97 176 ASP A N 1
ATOM 1451 C CA . ASP A 1 176 ? 11.683 11.635 -33.001 1.00 36.97 176 ASP A CA 1
ATOM 1452 C C . ASP A 1 176 ? 11.446 11.196 -31.546 1.00 36.97 176 ASP A C 1
ATOM 1454 O O . ASP A 1 176 ? 11.268 10.028 -31.196 1.00 36.97 176 ASP A O 1
ATOM 1458 N N . GLU A 1 177 ? 11.495 12.223 -30.707 1.00 40.34 177 GLU A N 1
ATOM 1459 C CA . GLU A 1 177 ? 11.452 12.321 -29.253 1.00 40.34 177 GLU A CA 1
ATOM 1460 C C . GLU A 1 177 ? 10.292 11.537 -28.593 1.00 40.34 177 GLU A C 1
ATOM 1462 O O . GLU A 1 177 ? 9.140 11.587 -29.024 1.00 40.34 177 GLU A O 1
ATOM 1467 N N . TYR A 1 178 ? 10.580 10.810 -27.503 1.00 37.38 178 TYR A N 1
ATOM 1468 C CA . TYR A 1 178 ? 9.577 10.043 -26.748 1.00 37.38 178 TYR A CA 1
ATOM 1469 C C . TYR A 1 178 ? 8.544 10.966 -26.076 1.00 37.38 178 TYR A C 1
ATOM 1471 O O . TYR A 1 178 ? 8.871 11.693 -25.137 1.00 37.38 178 TYR A O 1
ATOM 1479 N N . VAL A 1 179 ? 7.272 10.855 -26.470 1.00 35.16 179 VAL A N 1
ATOM 1480 C CA . VAL A 1 179 ? 6.137 11.487 -25.777 1.00 35.16 179 VAL A CA 1
ATOM 1481 C C . VAL A 1 179 ? 5.508 10.483 -24.807 1.00 35.16 179 VAL A C 1
ATOM 1483 O O . VAL A 1 179 ? 4.972 9.455 -25.215 1.00 35.16 179 VAL A O 1
ATOM 1486 N N . ALA A 1 180 ? 5.555 10.776 -23.506 1.00 38.84 180 ALA A N 1
ATOM 1487 C CA . ALA A 1 180 ? 4.770 10.049 -22.512 1.00 38.84 180 ALA A CA 1
ATOM 1488 C C . ALA A 1 180 ? 3.285 10.423 -22.667 1.00 38.84 180 ALA A C 1
ATOM 1490 O O . ALA A 1 180 ? 2.933 11.596 -22.554 1.00 38.84 180 ALA A O 1
ATOM 1491 N N . ILE A 1 181 ? 2.416 9.443 -22.933 1.00 37.56 181 ILE A N 1
ATOM 1492 C CA . ILE A 1 181 ? 0.970 9.662 -23.080 1.00 37.56 181 ILE A CA 1
ATOM 1493 C C . ILE A 1 181 ? 0.273 9.315 -21.757 1.00 37.56 181 ILE A C 1
ATOM 1495 O O . ILE A 1 181 ? 0.342 8.180 -21.286 1.00 37.56 181 ILE A O 1
ATOM 1499 N N . GLU A 1 182 ? -0.411 10.291 -21.157 1.00 36.72 182 GLU A N 1
ATOM 1500 C CA . GLU A 1 182 ? -1.253 10.116 -19.966 1.00 36.72 182 GLU A CA 1
ATOM 1501 C C . GLU A 1 182 ? -2.731 9.988 -20.384 1.00 36.72 182 GLU A C 1
ATOM 1503 O O . GLU A 1 182 ? -3.239 10.814 -21.139 1.00 36.72 182 GLU A O 1
ATOM 1508 N N . TYR A 1 183 ? -3.435 8.960 -19.894 1.00 34.84 183 TYR A N 1
ATOM 1509 C CA . TYR A 1 183 ? -4.865 8.736 -20.161 1.00 34.84 183 TYR A CA 1
ATOM 1510 C C . TYR A 1 183 ? -5.711 8.900 -18.889 1.00 34.84 183 TYR A C 1
ATOM 1512 O O . TYR A 1 183 ? -5.374 8.336 -17.846 1.00 34.84 183 TYR A O 1
ATOM 1520 N N . PHE A 1 184 ? -6.839 9.608 -19.016 1.00 31.58 184 PHE A N 1
ATOM 1521 C CA . PHE A 1 184 ? -7.888 9.787 -18.003 1.00 31.58 184 PHE A CA 1
ATOM 1522 C C . PHE A 1 184 ? -9.005 8.744 -18.177 1.00 31.58 184 PHE A C 1
ATOM 1524 O O . PHE A 1 184 ? -9.369 8.433 -19.306 1.00 31.58 184 PHE A O 1
ATOM 1531 N N . ASN A 1 185 ? -9.581 8.250 -17.075 1.00 31.05 185 ASN A N 1
ATOM 1532 C CA . ASN A 1 185 ? -10.860 7.528 -17.061 1.00 31.05 185 ASN A CA 1
ATOM 1533 C C . ASN A 1 185 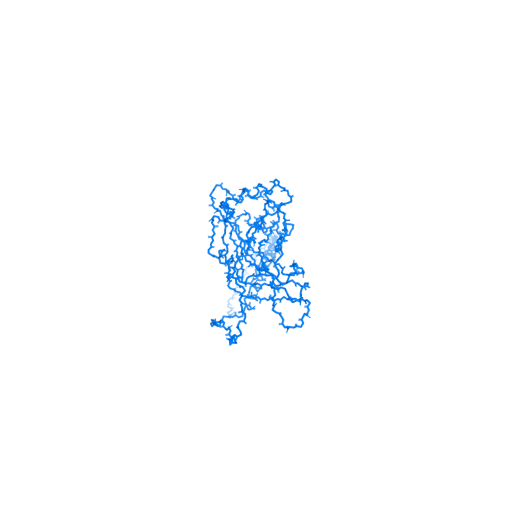? -11.645 7.936 -15.805 1.00 31.05 185 ASN A C 1
ATOM 1535 O O . ASN A 1 185 ? -11.186 7.672 -14.697 1.00 31.05 185 ASN A O 1
ATOM 1539 N N . GLU A 1 186 ? -12.816 8.546 -15.991 1.00 32.81 186 GLU A N 1
ATOM 1540 C CA . GLU A 1 186 ? -13.726 8.998 -14.929 1.00 32.81 186 GLU A CA 1
ATOM 1541 C C . GLU A 1 186 ? -14.708 7.886 -14.512 1.00 32.81 186 GLU A C 1
ATOM 1543 O O . GLU A 1 186 ? -15.280 7.227 -15.384 1.00 32.81 186 GLU A O 1
ATOM 1548 N N . SER A 1 187 ? -14.915 7.696 -13.194 1.00 32.22 187 SER A N 1
ATOM 1549 C CA . SER A 1 187 ? -16.205 7.412 -12.502 1.00 32.22 187 SER A CA 1
ATOM 1550 C C . SER A 1 187 ? -16.056 6.608 -11.185 1.00 32.22 187 SER A C 1
ATOM 1552 O O . SER A 1 187 ? -16.012 5.379 -11.205 1.00 32.22 187 SER A O 1
ATOM 1554 N N . ASN A 1 188 ? -16.046 7.282 -10.016 1.00 31.86 188 ASN A N 1
ATOM 1555 C CA . ASN A 1 188 ? -16.652 6.801 -8.748 1.00 31.86 188 ASN A CA 1
ATOM 1556 C C . ASN A 1 188 ? -16.624 7.888 -7.638 1.00 31.86 188 ASN A C 1
ATOM 1558 O O . ASN A 1 188 ? -15.552 8.423 -7.370 1.00 31.86 188 ASN A O 1
ATOM 1562 N N . PRO A 1 189 ? -17.713 8.177 -6.895 1.00 31.33 189 PRO A N 1
ATOM 1563 C CA . PRO A 1 189 ? -17.757 9.303 -5.946 1.00 31.33 189 PRO A CA 1
ATOM 1564 C C . PRO A 1 189 ? -17.005 9.103 -4.608 1.00 31.33 189 PRO A C 1
ATOM 1566 O O . PRO A 1 189 ? -17.018 9.997 -3.770 1.00 31.33 189 PRO A O 1
ATOM 1569 N N . PHE A 1 190 ? -16.302 7.979 -4.413 1.00 39.72 190 PHE A N 1
ATOM 1570 C CA . PHE A 1 190 ? -15.352 7.755 -3.301 1.00 39.72 190 PHE A CA 1
ATOM 1571 C C . PHE A 1 190 ? -13.951 7.338 -3.793 1.00 39.72 190 PHE A C 1
ATOM 1573 O O . PHE A 1 190 ? -13.160 6.751 -3.052 1.00 39.72 190 PHE A O 1
ATOM 1580 N N . SER A 1 191 ? -13.630 7.619 -5.062 1.00 35.78 191 SER A N 1
ATOM 1581 C CA . SER A 1 191 ? -12.301 7.387 -5.626 1.00 35.78 191 SER A CA 1
ATOM 1582 C C . SER A 1 191 ? -11.246 8.158 -4.833 1.00 35.78 191 SER A C 1
ATOM 1584 O O . SER A 1 191 ? -11.415 9.352 -4.579 1.00 35.78 191 SER A O 1
ATOM 1586 N N . VAL A 1 192 ? -10.119 7.515 -4.511 1.00 44.50 192 VAL A N 1
ATOM 1587 C CA . VAL A 1 192 ? -8.870 8.247 -4.273 1.00 44.50 192 VAL A CA 1
ATOM 1588 C C . VAL A 1 192 ? -8.704 9.224 -5.418 1.00 44.50 192 VAL A C 1
ATOM 1590 O O . VAL A 1 192 ? -8.599 8.787 -6.555 1.00 44.50 192 VAL A O 1
ATOM 1593 N N . ASN A 1 193 ? -8.799 10.510 -5.079 1.00 42.69 193 ASN A N 1
ATOM 1594 C CA . ASN A 1 193 ? -8.877 11.645 -5.982 1.00 42.69 193 ASN A CA 1
ATOM 1595 C C . ASN A 1 193 ? -8.386 11.346 -7.405 1.00 42.69 193 ASN A C 1
ATOM 1597 O O . ASN A 1 193 ? -7.174 11.344 -7.643 1.00 42.69 193 ASN A O 1
ATOM 1601 N N . ASP A 1 194 ? -9.322 11.274 -8.352 1.00 43.00 194 ASP A N 1
ATOM 1602 C CA . ASP A 1 194 ? -9.020 11.630 -9.738 1.00 43.00 194 ASP A CA 1
ATOM 1603 C C . ASP A 1 194 ? -8.334 13.021 -9.762 1.00 43.00 194 ASP A C 1
ATOM 1605 O O . ASP A 1 194 ? -7.371 13.226 -10.490 1.00 43.00 194 ASP A O 1
ATOM 1609 N N . ASP A 1 195 ? -8.666 13.929 -8.828 1.00 44.09 195 ASP A N 1
ATOM 1610 C CA . ASP A 1 195 ? -8.025 15.247 -8.654 1.00 44.09 195 ASP A CA 1
ATOM 1611 C C . ASP A 1 195 ? -6.529 15.228 -8.264 1.00 44.09 195 ASP A C 1
ATOM 1613 O O . ASP A 1 195 ? -5.803 16.169 -8.585 1.00 44.09 195 ASP A O 1
ATOM 1617 N N . ALA A 1 196 ? -6.028 14.196 -7.571 1.00 46.03 196 ALA A N 1
ATOM 1618 C CA . ALA A 1 196 ? -4.609 14.103 -7.206 1.00 46.03 196 ALA A CA 1
ATOM 1619 C C . ALA A 1 196 ? -3.774 13.664 -8.413 1.00 46.03 196 ALA A C 1
ATOM 1621 O O . ALA A 1 196 ? -2.630 14.094 -8.550 1.00 46.03 196 ALA A O 1
ATOM 1622 N N . CYS A 1 197 ? -4.382 12.872 -9.303 1.00 50.88 197 CYS A N 1
ATOM 1623 C CA . CYS A 1 197 ? -3.869 12.597 -10.641 1.00 50.88 197 CYS A CA 1
ATOM 1624 C C . CYS A 1 197 ? -3.886 13.880 -11.496 1.00 50.88 197 CYS A C 1
ATOM 1626 O O . CYS A 1 197 ? -2.930 14.181 -12.201 1.00 50.88 197 CYS A O 1
ATOM 1628 N N . THR A 1 198 ? -4.931 14.705 -11.370 1.00 46.09 198 THR A N 1
ATOM 1629 C CA . THR A 1 198 ? -5.106 15.925 -12.180 1.00 46.09 198 THR A CA 1
ATOM 1630 C C . THR A 1 198 ? -4.186 17.092 -11.776 1.00 46.09 198 THR A C 1
ATOM 1632 O O . THR A 1 198 ? -3.841 17.919 -12.624 1.00 46.09 198 THR A O 1
ATOM 1635 N N . LYS A 1 199 ? -3.763 17.190 -10.503 1.00 41.41 199 LYS A N 1
ATOM 1636 C CA . LYS A 1 199 ? -2.998 18.342 -9.970 1.00 41.41 199 LYS A CA 1
ATOM 1637 C C . LYS A 1 199 ? -1.483 18.323 -10.245 1.00 41.41 199 LYS A C 1
ATOM 1639 O O . LYS A 1 199 ? -0.854 19.360 -10.053 1.00 41.41 199 LYS A O 1
ATOM 1644 N N . SER A 1 200 ? -0.874 17.246 -10.761 1.00 43.00 200 SER A N 1
ATOM 1645 C CA . SER A 1 200 ? 0.566 17.256 -11.117 1.00 43.00 200 SER A CA 1
ATOM 1646 C C . SER A 1 200 ? 0.875 17.888 -12.484 1.00 43.00 200 SER A C 1
ATOM 1648 O O . SER A 1 200 ? 1.930 17.632 -13.069 1.00 43.00 200 SER A O 1
ATOM 1650 N N . LYS A 1 201 ? -0.016 18.744 -13.004 1.00 42.78 201 LYS A N 1
ATOM 1651 C CA . LYS A 1 201 ? 0.225 19.570 -14.195 1.00 42.78 201 LYS A CA 1
ATOM 1652 C C . LYS A 1 201 ? 1.216 20.687 -13.876 1.00 42.78 201 LYS A C 1
ATOM 1654 O O . LYS A 1 201 ? 0.829 21.831 -13.691 1.00 42.78 201 LYS A O 1
ATOM 1659 N N . THR A 1 202 ? 2.495 20.349 -13.784 1.00 40.25 202 THR A N 1
ATOM 1660 C CA . THR A 1 202 ? 3.630 21.217 -14.141 1.00 40.25 202 THR A CA 1
ATOM 1661 C C . THR A 1 202 ? 4.923 20.420 -13.972 1.00 40.25 202 THR A C 1
ATOM 1663 O O . THR A 1 202 ? 5.587 20.465 -12.939 1.00 40.25 202 THR A O 1
ATOM 1666 N N . ARG A 1 203 ? 5.345 19.708 -15.021 1.00 38.66 203 ARG A N 1
ATOM 1667 C CA . ARG A 1 203 ? 6.773 19.434 -15.204 1.00 38.66 203 ARG A CA 1
ATOM 1668 C C . ARG A 1 203 ? 7.170 19.650 -16.653 1.00 38.66 203 ARG A C 1
ATOM 1670 O O . ARG A 1 203 ? 6.749 18.922 -17.540 1.00 38.66 203 ARG A O 1
ATOM 1677 N N . TYR A 1 204 ? 7.970 20.702 -16.809 1.00 36.91 204 TYR A N 1
ATOM 1678 C CA . TYR A 1 204 ? 8.859 21.022 -17.915 1.00 36.91 204 TYR A CA 1
ATOM 1679 C C . TYR A 1 204 ? 9.187 19.821 -18.804 1.00 36.91 204 TYR A C 1
ATOM 1681 O O . TYR A 1 204 ? 9.850 18.881 -18.357 1.00 36.91 204 TYR A O 1
ATOM 1689 N N . SER A 1 205 ? 8.834 19.936 -20.084 1.00 31.30 205 SER A N 1
ATOM 1690 C CA . SER A 1 205 ? 9.608 19.330 -21.160 1.00 31.30 205 SER A CA 1
ATOM 1691 C C . SER A 1 205 ? 11.058 19.771 -20.966 1.00 31.30 205 SER A C 1
ATOM 1693 O O . SER A 1 205 ? 11.395 20.943 -21.144 1.00 31.30 205 SER A O 1
ATOM 1695 N N . ARG A 1 206 ? 11.920 18.867 -20.495 1.00 33.28 206 ARG A N 1
ATOM 1696 C CA . ARG A 1 206 ? 13.360 19.094 -20.580 1.00 33.28 206 ARG A CA 1
ATOM 1697 C C . ARG A 1 206 ? 13.711 18.959 -22.052 1.00 33.28 206 ARG A C 1
ATOM 1699 O O . ARG A 1 206 ? 13.756 17.840 -22.544 1.00 33.28 206 ARG A O 1
ATOM 1706 N N . SER A 1 207 ? 13.939 20.094 -22.711 1.00 33.38 207 SER A N 1
ATOM 1707 C CA . SER A 1 207 ? 14.692 20.141 -23.963 1.00 33.38 207 SER A CA 1
ATOM 1708 C C . SER A 1 207 ? 15.975 19.343 -23.760 1.00 33.38 207 SER A C 1
ATOM 1710 O O . SER A 1 207 ? 16.747 19.632 -22.837 1.00 33.38 207 SER A O 1
ATOM 1712 N N . VAL A 1 208 ? 16.163 18.298 -24.560 1.00 36.56 208 VAL A N 1
ATOM 1713 C CA . VAL A 1 208 ? 17.405 17.532 -24.592 1.00 36.56 208 VAL A CA 1
ATOM 1714 C C . VAL A 1 208 ? 18.424 18.364 -25.363 1.00 36.56 208 VAL A C 1
ATOM 1716 O O . VAL A 1 208 ? 18.677 18.129 -26.537 1.00 36.56 208 VAL A O 1
ATOM 1719 N N . ASP A 1 209 ? 19.029 19.347 -24.698 1.00 32.00 209 ASP A N 1
ATOM 1720 C CA . ASP A 1 209 ? 20.310 19.854 -25.174 1.00 32.00 209 ASP A CA 1
ATOM 1721 C C . ASP A 1 209 ? 21.362 18.782 -24.890 1.00 32.00 209 ASP A C 1
ATOM 1723 O O . ASP A 1 209 ? 21.599 18.382 -23.744 1.00 32.00 209 ASP A O 1
ATOM 1727 N N . HIS A 1 210 ? 21.954 18.276 -25.972 1.00 34.81 210 HIS A N 1
ATOM 1728 C CA . HIS A 1 210 ? 23.018 17.283 -25.981 1.00 34.81 210 HIS A CA 1
ATOM 1729 C C . HIS A 1 210 ? 24.254 17.787 -25.218 1.00 34.81 210 HIS A C 1
ATOM 1731 O O . HIS A 1 210 ? 25.232 18.253 -25.795 1.00 34.81 210 HIS A O 1
ATOM 1737 N N . HIS A 1 211 ? 24.253 17.604 -23.902 1.00 29.17 211 HIS A N 1
ATOM 1738 C CA . HIS A 1 211 ? 25.472 17.510 -23.118 1.00 29.17 211 HIS A CA 1
ATOM 1739 C C . HIS A 1 211 ? 25.729 16.043 -22.792 1.00 29.17 211 HIS A C 1
ATOM 1741 O O . HIS A 1 211 ? 25.095 15.441 -21.926 1.00 29.17 211 HIS A O 1
ATOM 1747 N N . ILE A 1 212 ? 26.689 15.464 -23.512 1.00 40.09 212 ILE A N 1
ATOM 1748 C CA . ILE A 1 212 ? 27.326 14.200 -23.151 1.00 40.09 212 ILE A CA 1
ATOM 1749 C C . ILE A 1 212 ? 27.997 14.422 -21.791 1.00 40.09 212 ILE A C 1
ATOM 1751 O O . ILE A 1 212 ? 29.075 15.007 -21.710 1.00 40.09 212 ILE A O 1
ATOM 1755 N N . VAL A 1 213 ? 27.340 13.984 -20.717 1.00 31.00 213 VAL A N 1
ATOM 1756 C CA . VAL A 1 213 ? 27.932 13.917 -19.380 1.00 31.00 213 VAL A CA 1
ATOM 1757 C C . VAL A 1 213 ? 28.089 12.452 -19.002 1.00 31.00 213 VAL A C 1
ATOM 1759 O O . VAL A 1 213 ? 27.134 11.699 -18.822 1.00 31.00 213 VAL A O 1
ATOM 1762 N N . SER A 1 214 ? 29.359 12.081 -18.926 1.00 30.53 214 SER A N 1
ATOM 1763 C CA . SER A 1 214 ? 29.926 10.845 -18.414 1.00 30.53 214 SER A CA 1
ATOM 1764 C C . SER A 1 214 ? 29.321 10.389 -17.081 1.00 30.53 214 SER A C 1
ATOM 1766 O O . SER A 1 214 ? 29.203 11.180 -16.151 1.00 30.53 214 SER A O 1
ATOM 1768 N N . HIS A 1 215 ? 29.038 9.086 -16.994 1.00 30.80 215 HIS A N 1
ATOM 1769 C CA . HIS A 1 215 ? 28.944 8.259 -15.783 1.00 30.80 215 HIS A CA 1
ATOM 1770 C C . HIS A 1 215 ? 28.360 8.913 -14.515 1.00 30.80 215 HIS A C 1
ATOM 1772 O O . HIS A 1 215 ? 29.082 9.407 -13.653 1.00 30.80 215 HIS A O 1
ATOM 1778 N N . LEU A 1 216 ? 27.050 8.750 -14.310 1.00 31.22 216 LEU A N 1
ATOM 1779 C CA . LEU A 1 216 ? 26.455 8.806 -12.972 1.00 31.22 216 LEU A CA 1
ATOM 1780 C C . LEU A 1 216 ? 26.803 7.519 -12.204 1.00 31.22 216 LEU A C 1
ATOM 1782 O O . LEU A 1 216 ? 26.006 6.587 -12.124 1.00 31.22 216 LEU A O 1
ATOM 1786 N N . THR A 1 217 ? 28.008 7.449 -11.641 1.00 34.81 217 THR A N 1
ATOM 1787 C CA . THR A 1 217 ? 28.316 6.505 -10.560 1.00 34.81 217 THR A CA 1
ATOM 1788 C C . THR A 1 217 ? 27.927 7.152 -9.237 1.00 34.81 217 THR A C 1
ATOM 1790 O O . THR A 1 217 ? 28.610 8.062 -8.767 1.00 34.81 217 THR A O 1
ATOM 1793 N N . SER A 1 218 ? 26.840 6.690 -8.615 1.00 40.50 218 SER A N 1
ATOM 1794 C CA . SER A 1 218 ? 26.610 6.964 -7.197 1.00 40.50 218 SER A CA 1
ATOM 1795 C C . SER A 1 218 ? 27.714 6.280 -6.392 1.00 40.50 218 SER A C 1
ATOM 1797 O O . SER A 1 218 ? 27.938 5.077 -6.534 1.00 40.50 218 SER A O 1
ATOM 1799 N N . SER A 1 219 ? 28.406 7.065 -5.577 1.00 35.41 219 SER A N 1
ATOM 1800 C CA . SER A 1 219 ? 29.443 6.670 -4.630 1.00 35.41 219 SER A CA 1
ATOM 1801 C C . SER A 1 219 ? 29.140 5.344 -3.919 1.00 35.41 219 SER A C 1
ATOM 1803 O O . SER A 1 219 ? 28.174 5.206 -3.171 1.00 35.41 219 SER A O 1
ATOM 1805 N N . ALA A 1 220 ? 30.011 4.361 -4.151 1.00 35.62 220 ALA A N 1
ATOM 1806 C CA . ALA A 1 220 ? 30.018 3.092 -3.444 1.00 35.62 220 ALA A CA 1
ATOM 1807 C C . ALA A 1 220 ? 30.512 3.291 -2.001 1.00 35.62 220 ALA A C 1
ATOM 1809 O O . ALA A 1 220 ? 31.635 3.742 -1.776 1.00 35.62 220 ALA A O 1
ATOM 1810 N N . ALA A 1 221 ? 29.686 2.912 -1.025 1.00 38.72 221 ALA A N 1
ATOM 1811 C CA . ALA A 1 221 ? 30.140 2.626 0.332 1.00 38.72 221 ALA A CA 1
ATOM 1812 C C . ALA A 1 221 ? 30.916 1.286 0.353 1.00 38.72 221 ALA A C 1
ATOM 1814 O O . ALA A 1 221 ? 30.633 0.395 -0.457 1.00 38.72 221 ALA A O 1
ATOM 1815 N N . PRO A 1 222 ? 31.907 1.114 1.246 1.00 41.00 222 PRO A N 1
ATOM 1816 C CA . PRO A 1 222 ? 32.832 -0.010 1.193 1.00 41.00 222 PRO A CA 1
ATOM 1817 C C . PRO A 1 222 ? 32.167 -1.322 1.627 1.00 41.00 222 PRO A C 1
ATOM 1819 O O . PRO A 1 222 ? 31.566 -1.408 2.691 1.00 41.00 222 PRO A O 1
ATOM 1822 N N . ARG A 1 223 ? 32.334 -2.346 0.778 1.00 45.56 223 ARG A N 1
ATOM 1823 C CA . ARG A 1 223 ? 32.269 -3.794 1.061 1.00 45.56 223 ARG A CA 1
ATOM 1824 C C . ARG A 1 223 ? 31.314 -4.203 2.193 1.00 45.56 223 ARG A C 1
ATOM 1826 O O . ARG A 1 223 ? 31.747 -4.530 3.294 1.00 45.56 223 ARG A O 1
ATOM 1833 N N . LEU A 1 224 ? 30.030 -4.313 1.866 1.00 41.75 224 LEU A N 1
ATOM 1834 C CA . LEU A 1 224 ? 29.085 -5.118 2.638 1.00 41.75 224 LEU A CA 1
ATOM 1835 C C . LEU A 1 224 ? 28.756 -6.387 1.850 1.00 41.75 224 LEU A C 1
ATOM 1837 O O . LEU A 1 224 ? 28.572 -6.361 0.634 1.00 41.75 224 LEU A O 1
ATOM 1841 N N . SER A 1 225 ? 28.790 -7.514 2.557 1.00 45.25 225 SER A N 1
ATOM 1842 C CA . SER A 1 225 ? 28.643 -8.865 2.023 1.00 45.25 225 SER A CA 1
ATOM 1843 C C . SER A 1 225 ? 27.397 -9.015 1.152 1.00 45.25 225 SER A C 1
ATOM 1845 O O . SER A 1 225 ? 26.326 -8.538 1.521 1.00 45.25 225 SER A O 1
ATOM 1847 N N . SER A 1 226 ? 27.550 -9.735 0.037 1.00 41.41 226 SER A N 1
ATOM 1848 C CA . SER A 1 226 ? 26.497 -10.028 -0.940 1.00 41.41 226 SER A CA 1
ATOM 1849 C C . SER A 1 226 ? 25.147 -10.374 -0.281 1.00 41.41 226 SER A C 1
ATOM 1851 O O . SER A 1 226 ? 25.115 -11.247 0.594 1.00 41.41 226 SER A O 1
ATOM 1853 N N . PRO A 1 227 ? 24.023 -9.773 -0.721 1.00 50.00 227 PRO A N 1
ATOM 1854 C CA . PRO A 1 227 ? 22.681 -10.084 -0.215 1.00 50.00 227 PRO A CA 1
ATOM 1855 C C . PRO A 1 227 ? 22.273 -11.556 -0.415 1.00 50.00 227 PRO A C 1
ATOM 1857 O O . PRO A 1 227 ? 21.391 -12.050 0.287 1.00 50.00 227 PRO A O 1
ATOM 1860 N N . ILE A 1 228 ? 22.976 -12.295 -1.282 1.00 56.16 228 ILE A N 1
ATOM 1861 C CA . ILE A 1 228 ? 22.823 -13.749 -1.434 1.00 56.16 228 ILE A CA 1
ATOM 1862 C C . ILE A 1 228 ? 23.223 -14.483 -0.139 1.00 56.16 228 ILE A C 1
ATOM 1864 O O . ILE A 1 228 ? 22.542 -15.420 0.271 1.00 56.16 228 ILE A O 1
ATOM 1868 N N . ASN A 1 229 ? 24.255 -14.019 0.576 1.00 45.00 229 ASN A N 1
ATOM 1869 C CA . ASN A 1 229 ? 24.675 -14.635 1.841 1.00 45.00 229 ASN A CA 1
ATOM 1870 C C . ASN A 1 229 ? 23.684 -14.378 2.983 1.00 45.00 229 ASN A C 1
ATOM 1872 O O . ASN A 1 229 ? 23.550 -15.218 3.872 1.00 45.00 229 ASN A O 1
ATOM 1876 N N . TYR A 1 230 ? 22.960 -13.255 2.955 1.00 51.12 230 TYR A N 1
ATOM 1877 C CA . TYR A 1 230 ? 21.943 -12.962 3.965 1.00 51.12 230 TYR A CA 1
ATOM 1878 C C . TYR A 1 230 ? 20.710 -13.858 3.790 1.00 51.12 230 TYR A C 1
ATOM 1880 O O . TYR A 1 230 ? 20.225 -14.434 4.761 1.00 51.12 230 TYR A O 1
ATOM 1888 N N . LEU A 1 231 ? 20.260 -14.057 2.545 1.00 49.03 231 LEU A N 1
ATOM 1889 C CA . LEU A 1 231 ? 19.133 -14.942 2.238 1.00 49.03 231 LEU A CA 1
ATOM 1890 C C . LEU A 1 231 ? 19.452 -16.416 2.546 1.00 49.03 231 LEU A C 1
ATOM 1892 O O . LEU A 1 231 ? 18.607 -17.129 3.083 1.00 49.03 231 LEU A O 1
ATOM 1896 N N . ILE A 1 232 ? 20.691 -16.856 2.289 1.00 57.00 232 ILE A N 1
ATOM 1897 C CA . ILE A 1 232 ? 21.153 -18.210 2.635 1.00 57.00 232 ILE A CA 1
ATOM 1898 C C . ILE A 1 232 ? 21.222 -18.409 4.157 1.00 57.00 232 ILE A C 1
ATOM 1900 O O . ILE A 1 232 ? 20.820 -19.463 4.652 1.00 57.00 232 ILE A O 1
ATOM 1904 N N . ASN A 1 233 ? 21.684 -17.413 4.920 1.00 48.81 233 ASN A N 1
ATOM 1905 C CA . ASN A 1 233 ? 21.716 -17.511 6.383 1.00 48.81 233 ASN A CA 1
ATOM 1906 C C . ASN A 1 233 ? 20.312 -17.457 7.006 1.00 48.81 233 ASN A C 1
ATOM 1908 O O . ASN A 1 233 ? 20.045 -18.198 7.952 1.00 48.81 233 ASN A O 1
ATOM 1912 N N . LEU A 1 234 ? 19.385 -16.672 6.446 1.00 58.22 234 LEU A N 1
ATOM 1913 C CA . LEU A 1 234 ? 17.988 -16.653 6.891 1.00 58.22 234 LEU A CA 1
ATOM 1914 C C . LEU A 1 234 ? 17.322 -18.027 6.685 1.00 58.22 234 LEU A C 1
ATOM 1916 O O . LEU A 1 234 ? 16.735 -18.574 7.615 1.00 58.22 234 LEU A O 1
ATOM 1920 N N . MET A 1 235 ? 17.513 -18.635 5.508 1.00 59.03 235 MET A N 1
ATOM 1921 C CA . MET A 1 235 ? 16.987 -19.970 5.187 1.00 59.03 235 MET A CA 1
ATOM 1922 C C . MET A 1 235 ? 17.560 -21.064 6.102 1.00 59.03 235 MET A C 1
ATOM 1924 O O . MET A 1 235 ? 16.817 -21.924 6.568 1.00 59.03 235 MET A O 1
ATOM 1928 N N . LYS A 1 236 ? 18.862 -21.013 6.431 1.00 54.84 236 LYS A N 1
ATOM 1929 C CA . LYS A 1 236 ? 19.478 -21.949 7.394 1.00 54.84 236 LYS A CA 1
ATOM 1930 C C . LYS A 1 236 ? 18.880 -21.837 8.797 1.00 54.84 236 LYS A C 1
ATOM 1932 O O . LYS A 1 236 ? 18.784 -22.843 9.493 1.00 54.84 236 LYS A O 1
ATOM 1937 N N . THR A 1 237 ? 18.472 -20.635 9.201 1.00 52.47 237 THR A N 1
ATOM 1938 C CA . THR A 1 237 ? 17.897 -20.397 10.532 1.00 52.47 237 THR A CA 1
ATOM 1939 C C . THR A 1 237 ? 16.460 -20.924 10.618 1.00 52.47 237 THR A C 1
ATOM 1941 O O . THR A 1 237 ? 16.116 -21.567 11.605 1.00 52.47 237 THR A O 1
ATOM 1944 N N . CYS A 1 238 ? 15.655 -20.750 9.562 1.00 50.72 238 CYS A N 1
ATOM 1945 C CA . CYS A 1 238 ? 14.289 -21.287 9.496 1.00 50.72 238 CYS A CA 1
ATOM 1946 C C . CYS A 1 238 ? 14.254 -22.824 9.446 1.00 50.72 238 CYS A C 1
ATOM 1948 O O . CYS A 1 238 ? 13.449 -23.446 10.128 1.00 50.72 238 CYS A O 1
ATOM 1950 N N . ILE A 1 239 ? 15.173 -23.463 8.713 1.00 55.19 239 ILE A N 1
ATOM 1951 C CA . ILE A 1 239 ? 15.226 -24.936 8.660 1.00 55.19 239 ILE A CA 1
ATOM 1952 C C . ILE A 1 239 ? 15.617 -25.527 10.028 1.00 55.19 239 ILE A C 1
ATOM 1954 O O . ILE A 1 239 ? 15.124 -26.585 10.410 1.00 55.19 239 ILE A O 1
ATOM 1958 N N . MET A 1 240 ? 16.464 -24.838 10.800 1.00 51.06 240 MET A N 1
ATOM 1959 C CA . MET A 1 240 ? 16.849 -25.287 12.144 1.00 51.06 240 MET A CA 1
ATOM 1960 C C . MET A 1 240 ? 15.747 -25.059 13.192 1.00 51.06 240 MET A C 1
ATOM 1962 O O . MET A 1 240 ? 15.637 -25.865 14.115 1.00 51.06 240 MET A O 1
ATOM 1966 N N . SER A 1 241 ? 14.904 -24.023 13.055 1.00 54.19 241 SER A N 1
ATOM 1967 C CA . SER A 1 241 ? 13.786 -23.790 13.986 1.00 54.19 241 SER A CA 1
ATOM 1968 C C . SER A 1 241 ? 12.647 -24.792 13.826 1.00 54.19 241 SER A C 1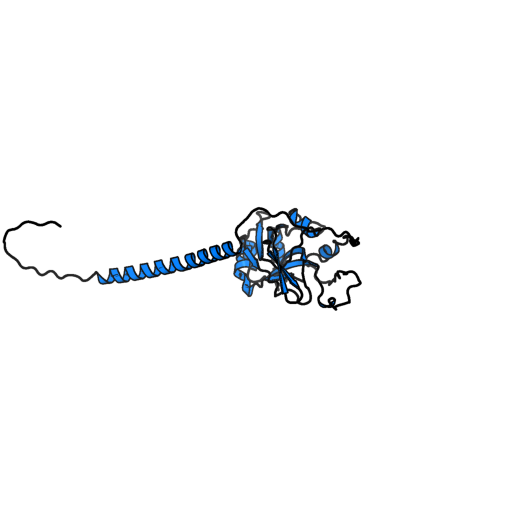
ATOM 1970 O O . SER A 1 241 ? 12.000 -25.115 14.816 1.00 54.19 241 SER A O 1
ATOM 1972 N N . ASP A 1 242 ? 12.439 -25.320 12.619 1.00 51.06 242 ASP A N 1
ATOM 1973 C CA . ASP A 1 242 ? 11.339 -26.252 12.341 1.00 51.06 242 ASP A CA 1
ATOM 1974 C C . ASP A 1 242 ? 11.711 -27.716 12.654 1.00 51.06 242 ASP A C 1
ATOM 1976 O O . ASP A 1 242 ? 10.837 -28.549 12.888 1.00 51.06 242 ASP A O 1
ATOM 1980 N N . LEU A 1 243 ? 13.009 -28.040 12.732 1.00 53.03 243 LEU A N 1
ATOM 1981 C CA . LEU A 1 243 ? 13.504 -29.381 13.084 1.00 53.03 243 LEU A CA 1
ATOM 1982 C C . LEU A 1 243 ? 13.675 -29.608 14.596 1.00 53.03 243 LEU A C 1
ATOM 1984 O O . LEU A 1 243 ? 13.619 -30.751 15.056 1.00 53.03 243 LEU A O 1
ATOM 1988 N N . LEU A 1 244 ? 13.868 -28.549 15.387 1.00 52.94 244 LEU A N 1
ATOM 1989 C CA . LEU A 1 244 ? 14.105 -28.663 16.833 1.00 52.94 244 LEU A CA 1
ATOM 1990 C C . LEU A 1 244 ? 12.885 -29.134 17.658 1.00 52.94 244 LEU A C 1
ATOM 1992 O O . LEU A 1 244 ? 13.094 -29.958 18.550 1.00 52.94 244 LEU A O 1
ATOM 1996 N N . PRO A 1 245 ? 11.631 -28.723 17.370 1.00 55.50 245 PRO A N 1
ATOM 1997 C CA . PRO A 1 245 ? 10.458 -29.221 18.096 1.00 55.50 245 PRO A CA 1
ATOM 1998 C C . PRO A 1 245 ? 10.186 -30.708 17.826 1.00 55.50 245 PRO A C 1
ATOM 2000 O O . PRO A 1 245 ? 9.774 -31.438 18.724 1.00 55.50 245 PRO A O 1
ATOM 2003 N N . SER A 1 246 ? 10.483 -31.181 16.609 1.00 55.84 246 SER A N 1
ATOM 2004 C CA . SER A 1 246 ? 10.221 -32.565 16.192 1.00 55.84 246 SER A CA 1
ATOM 2005 C C . SER A 1 246 ? 11.117 -33.579 16.916 1.00 55.84 246 SER A C 1
ATOM 2007 O O . SER A 1 246 ? 10.667 -34.664 17.282 1.00 55.84 246 SER A O 1
ATOM 2009 N N . ILE A 1 247 ? 12.379 -33.229 17.188 1.00 57.28 247 ILE A N 1
ATOM 2010 C CA . ILE A 1 247 ? 13.315 -34.137 17.868 1.00 57.28 247 ILE A CA 1
ATOM 2011 C C . ILE A 1 247 ? 13.015 -34.227 19.372 1.00 57.28 247 ILE A C 1
ATOM 2013 O O . ILE A 1 247 ? 13.136 -35.312 19.945 1.00 57.28 247 ILE A O 1
ATOM 2017 N N . SER A 1 248 ? 12.587 -33.138 20.027 1.00 58.06 248 SER A N 1
ATOM 2018 C CA . SER A 1 248 ? 12.225 -33.189 21.453 1.00 58.06 248 SER A CA 1
ATOM 2019 C C . SER A 1 248 ? 10.953 -33.998 21.707 1.00 58.06 248 SER A C 1
ATOM 2021 O O . SER A 1 248 ? 10.880 -34.692 22.719 1.00 58.06 248 SER A O 1
ATOM 2023 N N . GLU A 1 249 ? 9.998 -33.973 20.775 1.00 60.88 249 GLU A N 1
ATOM 2024 C CA . GLU A 1 249 ? 8.762 -34.764 20.842 1.00 60.88 249 GLU A CA 1
ATOM 2025 C C . GLU A 1 249 ? 9.014 -36.264 20.582 1.00 60.88 249 GLU A C 1
ATOM 2027 O O . GLU A 1 249 ? 8.468 -37.129 21.262 1.00 60.88 249 GLU A O 1
ATOM 2032 N N . ILE A 1 250 ? 9.939 -36.606 19.677 1.00 59.06 250 ILE A N 1
ATOM 2033 C CA . ILE A 1 250 ? 10.353 -38.005 19.453 1.00 59.06 250 ILE A CA 1
ATOM 2034 C C . ILE A 1 250 ? 11.151 -38.558 20.651 1.00 59.06 250 ILE A C 1
ATOM 2036 O O . ILE A 1 250 ? 11.060 -39.747 20.975 1.00 59.06 250 ILE A O 1
ATOM 2040 N N . LEU A 1 251 ? 11.933 -37.712 21.333 1.00 59.28 251 LEU A N 1
ATOM 2041 C CA . LEU A 1 251 ? 12.708 -38.111 22.512 1.00 59.28 251 LEU A CA 1
ATOM 2042 C C . LEU A 1 251 ? 11.863 -38.234 23.789 1.00 59.28 251 LEU A C 1
ATOM 2044 O O . LEU A 1 251 ? 12.225 -39.042 24.646 1.00 59.28 251 LEU A O 1
ATOM 2048 N N . SER A 1 252 ? 10.755 -37.497 23.932 1.00 62.25 252 SER A N 1
ATOM 2049 C CA . SER A 1 252 ? 9.822 -37.696 25.054 1.00 62.25 252 SER A CA 1
ATOM 2050 C C . SER A 1 252 ? 9.052 -39.009 24.907 1.00 62.25 252 SER A C 1
ATOM 2052 O O . SER A 1 252 ? 9.061 -39.814 25.835 1.00 62.25 252 SER A O 1
ATOM 2054 N N . VAL A 1 253 ? 8.525 -39.306 23.713 1.00 62.91 253 VAL A N 1
ATOM 2055 C CA . VAL A 1 253 ? 7.781 -40.552 23.444 1.00 62.91 253 VAL A CA 1
ATOM 2056 C C . VAL A 1 253 ? 8.647 -41.800 23.664 1.00 62.91 253 VAL A C 1
ATOM 2058 O O . VAL A 1 253 ? 8.186 -42.793 24.224 1.00 62.91 253 VAL A O 1
ATOM 2061 N N . LYS A 1 254 ? 9.938 -41.764 23.300 1.00 55.12 254 LYS A N 1
ATOM 2062 C CA . LYS A 1 254 ? 10.855 -42.885 23.584 1.00 55.12 254 LYS A CA 1
ATOM 2063 C C . LYS A 1 254 ? 11.170 -43.065 25.071 1.00 55.12 254 LYS A C 1
ATOM 2065 O O . LYS A 1 254 ? 11.476 -44.186 25.474 1.00 55.12 254 LYS A O 1
ATOM 2070 N N . ARG A 1 255 ? 11.129 -42.000 25.876 1.00 51.59 255 ARG A N 1
ATOM 2071 C CA . ARG A 1 255 ? 11.416 -42.073 27.316 1.00 51.59 255 ARG A CA 1
ATOM 2072 C C . ARG A 1 255 ? 10.268 -42.732 28.082 1.00 51.59 255 ARG A C 1
ATOM 2074 O O . ARG A 1 255 ? 10.536 -43.514 28.991 1.00 51.59 255 ARG A O 1
ATOM 2081 N N . ASP A 1 256 ? 9.029 -42.504 27.660 1.00 52.75 256 ASP A N 1
ATOM 2082 C CA . ASP A 1 256 ? 7.854 -43.117 28.288 1.00 52.75 256 ASP A CA 1
ATOM 2083 C C . ASP A 1 256 ? 7.773 -44.625 27.990 1.00 52.75 256 ASP A C 1
ATOM 2085 O O . ASP A 1 256 ? 7.566 -45.427 28.900 1.00 52.75 256 ASP A O 1
ATOM 2089 N N . ILE A 1 257 ? 8.115 -45.039 26.762 1.00 55.62 257 ILE A N 1
ATOM 2090 C CA . ILE A 1 257 ? 8.185 -46.462 26.371 1.00 55.62 257 ILE A CA 1
ATOM 2091 C C . ILE A 1 257 ? 9.311 -47.213 27.112 1.00 55.62 257 ILE A C 1
ATOM 2093 O O . ILE A 1 257 ? 9.210 -48.418 27.363 1.00 55.62 257 ILE A O 1
ATOM 2097 N N . PHE A 1 258 ? 10.398 -46.525 27.478 1.00 51.22 258 PHE A N 1
ATOM 2098 C CA . PHE A 1 258 ? 11.496 -47.140 28.231 1.00 51.22 258 PHE A CA 1
ATOM 2099 C C . PHE A 1 258 ? 11.181 -47.267 29.731 1.00 51.22 258 PHE A C 1
ATOM 2101 O O . PHE A 1 258 ? 11.629 -48.219 30.367 1.00 51.22 258 PHE A O 1
ATOM 2108 N N . ASN A 1 259 ? 10.373 -46.361 30.290 1.00 51.28 259 ASN A N 1
ATOM 2109 C CA . ASN A 1 259 ? 9.979 -46.416 31.699 1.00 51.28 259 ASN A CA 1
ATOM 2110 C C . ASN A 1 259 ? 8.854 -47.429 31.973 1.00 51.28 259 ASN A C 1
ATOM 2112 O O . ASN A 1 259 ? 8.890 -48.082 33.017 1.00 51.28 259 ASN A O 1
ATOM 2116 N N . GLU A 1 260 ? 7.922 -47.651 31.038 1.00 47.19 260 GLU A N 1
ATOM 2117 C CA . GLU A 1 260 ? 6.850 -48.651 31.205 1.00 47.19 260 GLU A CA 1
ATOM 2118 C C . GLU A 1 260 ? 7.338 -50.112 31.198 1.00 47.19 260 GLU A C 1
ATOM 2120 O O . GLU A 1 260 ? 6.676 -50.980 31.760 1.00 47.19 260 GLU A O 1
ATOM 2125 N N . ASN A 1 261 ? 8.527 -50.401 30.660 1.00 46.44 261 ASN A N 1
ATOM 2126 C CA . ASN A 1 261 ? 9.080 -51.764 30.629 1.00 46.44 261 ASN A CA 1
ATOM 2127 C C . ASN A 1 261 ? 9.951 -52.130 31.848 1.00 46.44 261 ASN A C 1
ATOM 2129 O O . ASN A 1 261 ? 10.535 -53.212 31.882 1.00 46.44 261 ASN A O 1
ATOM 2133 N N . SER A 1 262 ? 10.045 -51.258 32.859 1.00 45.84 262 SER A N 1
ATOM 2134 C CA . SER A 1 262 ? 10.873 -51.494 34.056 1.00 45.84 262 SER A CA 1
ATOM 2135 C C . SER A 1 262 ? 10.097 -51.962 35.297 1.00 45.84 262 SER A C 1
ATOM 2137 O O . SER A 1 262 ? 10.705 -52.305 36.309 1.00 45.84 262 SER A O 1
ATOM 2139 N N . ALA A 1 263 ? 8.766 -52.053 35.226 1.00 48.22 263 ALA A N 1
ATOM 2140 C CA . ALA A 1 263 ? 7.924 -52.486 36.341 1.00 48.22 263 ALA A CA 1
ATOM 2141 C C . ALA A 1 263 ? 7.478 -53.954 36.191 1.00 48.22 263 ALA A C 1
ATOM 2143 O O . ALA A 1 263 ? 6.308 -54.247 35.957 1.00 48.22 263 ALA A O 1
ATOM 2144 N N . LEU A 1 264 ? 8.414 -54.893 36.363 1.00 44.59 264 LEU A N 1
ATOM 2145 C CA . LEU A 1 264 ? 8.092 -56.293 36.669 1.00 44.59 264 LEU A CA 1
ATOM 2146 C C . LEU A 1 264 ? 8.306 -56.543 38.173 1.00 44.59 264 LEU A C 1
ATOM 2148 O O . LEU A 1 264 ? 9.407 -56.307 38.674 1.00 44.59 264 LEU A O 1
ATOM 2152 N N . PRO A 1 265 ? 7.295 -57.025 38.919 1.00 41.09 265 PRO A N 1
ATOM 2153 C CA . PRO A 1 265 ? 7.430 -57.278 40.346 1.00 41.09 265 PRO A CA 1
ATOM 2154 C C . PRO A 1 265 ? 8.178 -58.596 40.583 1.00 41.09 265 PRO A C 1
ATOM 2156 O O . PRO A 1 265 ? 7.684 -59.681 40.269 1.00 41.09 265 PRO A O 1
ATOM 2159 N N . PHE A 1 266 ? 9.368 -58.510 41.179 1.00 36.41 266 PHE A N 1
ATOM 2160 C CA . PHE A 1 266 ? 10.082 -59.674 41.700 1.00 36.41 266 PHE A CA 1
ATOM 2161 C C . PHE A 1 266 ? 9.347 -60.223 42.931 1.00 36.41 266 PHE A C 1
ATOM 2163 O O . PHE A 1 266 ? 9.279 -59.584 43.980 1.00 36.41 266 PHE A O 1
ATOM 2170 N N . LYS A 1 267 ? 8.800 -61.433 42.788 1.00 37.00 267 LYS A N 1
ATOM 2171 C CA . LYS A 1 267 ? 8.310 -62.274 43.886 1.00 37.00 267 LYS A CA 1
ATOM 2172 C C . LYS A 1 267 ? 9.500 -62.742 44.728 1.00 37.00 267 LYS A C 1
ATOM 2174 O O . LYS A 1 267 ? 10.383 -63.433 44.229 1.00 37.00 267 LYS A O 1
ATOM 2179 N N . THR A 1 268 ? 9.494 -62.392 46.006 1.00 39.16 268 THR A N 1
ATOM 2180 C CA . THR A 1 268 ? 10.392 -62.916 47.035 1.00 39.16 268 THR A CA 1
ATOM 2181 C C . THR A 1 268 ? 9.915 -64.286 47.518 1.00 39.16 268 THR A C 1
ATOM 2183 O O . THR A 1 268 ? 8.805 -64.427 48.023 1.00 39.16 268 THR A O 1
ATOM 2186 N N . THR A 1 269 ? 10.788 -65.287 47.434 1.00 35.66 269 THR A N 1
ATOM 2187 C CA . THR A 1 269 ? 10.737 -66.497 48.268 1.00 35.66 269 THR A CA 1
ATOM 2188 C C . THR A 1 269 ? 12.137 -66.750 48.803 1.00 35.66 269 THR A C 1
ATOM 2190 O O . THR A 1 269 ? 13.078 -66.900 48.026 1.00 35.66 269 THR A O 1
ATOM 2193 N N . GLY A 1 270 ? 12.266 -66.718 50.128 1.00 35.09 270 GLY A N 1
ATOM 2194 C CA . GLY A 1 270 ? 13.515 -66.961 50.840 1.00 35.09 270 GLY A CA 1
ATOM 2195 C C . GLY A 1 270 ? 13.832 -68.445 51.023 1.00 35.09 270 GLY A C 1
ATOM 2196 O O . GLY A 1 270 ? 12.956 -69.290 50.867 1.00 35.09 270 GLY A O 1
ATOM 2197 N N . ASN A 1 271 ? 15.105 -68.702 51.336 1.00 35.44 271 ASN A N 1
ATOM 2198 C CA . ASN A 1 271 ? 15.681 -69.721 52.233 1.00 35.44 271 ASN A CA 1
ATOM 2199 C C . ASN A 1 271 ? 17.214 -69.498 52.176 1.00 35.44 271 ASN A C 1
ATOM 2201 O O . ASN A 1 271 ? 17.765 -69.420 51.087 1.00 35.44 271 ASN A O 1
ATOM 2205 N N . SER A 1 272 ? 17.894 -69.045 53.231 1.00 35.81 272 SER A N 1
ATOM 2206 C CA . SER A 1 272 ? 18.351 -69.725 54.458 1.00 35.81 272 SER A CA 1
ATOM 2207 C C . SER A 1 272 ? 19.763 -70.339 54.348 1.00 35.81 272 SER A C 1
ATOM 2209 O O . SER A 1 272 ? 19.967 -71.262 53.569 1.00 35.81 272 SER A O 1
ATOM 2211 N N . LEU A 1 273 ? 20.624 -69.869 55.261 1.00 35.31 273 LEU A N 1
ATOM 2212 C CA . LEU A 1 273 ? 21.840 -70.445 55.863 1.00 35.31 273 LEU A CA 1
ATOM 2213 C C . LEU A 1 273 ? 23.200 -70.496 55.124 1.00 35.31 273 LEU A C 1
ATOM 2215 O O . LEU A 1 273 ? 23.361 -71.079 54.061 1.00 35.31 273 LEU A O 1
ATOM 2219 N N . GLU A 1 274 ? 24.163 -69.961 55.890 1.00 34.00 274 GLU A N 1
ATOM 2220 C CA . GLU A 1 274 ? 25.543 -70.403 56.153 1.00 34.00 274 GLU A CA 1
ATOM 2221 C C . GLU A 1 274 ? 26.696 -70.084 55.184 1.00 34.00 274 GLU A C 1
ATOM 2223 O O . GLU A 1 274 ? 26.918 -70.722 54.164 1.00 34.00 274 GLU A O 1
ATOM 2228 N N . ASP A 1 275 ? 27.475 -69.094 55.641 1.00 35.78 275 ASP A N 1
ATOM 2229 C CA . ASP A 1 275 ? 28.865 -69.242 56.097 1.00 35.78 275 ASP A CA 1
ATOM 2230 C C . ASP A 1 275 ? 29.944 -69.558 55.051 1.00 35.78 275 ASP A C 1
ATOM 2232 O O . ASP A 1 275 ? 30.011 -70.654 54.503 1.00 35.78 275 ASP A O 1
ATOM 2236 N N . SER A 1 276 ? 30.861 -68.603 54.843 1.00 32.88 276 SER A N 1
ATOM 2237 C CA . SER A 1 276 ? 32.320 -68.813 54.907 1.00 32.88 276 SER A CA 1
ATOM 2238 C C . SER A 1 276 ? 33.104 -67.631 54.329 1.00 32.88 276 SER A C 1
ATOM 2240 O O . SER A 1 276 ? 32.861 -67.120 53.242 1.00 32.88 276 SER A O 1
ATOM 2242 N N . SER A 1 277 ? 34.111 -67.248 55.098 1.00 32.47 277 SER A N 1
ATOM 2243 C CA . SER A 1 277 ? 35.125 -66.216 54.897 1.00 32.47 277 SER A CA 1
ATOM 2244 C C . SER A 1 277 ? 35.986 -66.297 53.615 1.00 32.47 277 SER A C 1
ATOM 2246 O O . SER A 1 277 ? 36.251 -67.400 53.145 1.00 32.47 277 SER A O 1
ATOM 2248 N N . LYS A 1 278 ? 36.594 -65.140 53.261 1.00 37.72 278 LYS A N 1
ATOM 2249 C CA . LYS A 1 278 ? 37.994 -64.888 52.793 1.00 37.72 278 LYS A CA 1
ATOM 2250 C C . LYS A 1 278 ? 38.244 -64.346 51.362 1.00 37.72 278 LYS A C 1
ATOM 2252 O O . LYS A 1 278 ? 37.737 -64.873 50.386 1.00 37.72 278 LYS A O 1
ATOM 2257 N N . ILE A 1 279 ? 39.217 -63.405 51.334 1.00 40.78 279 ILE A N 1
ATOM 2258 C CA . ILE A 1 279 ? 40.123 -62.926 50.246 1.00 40.78 279 ILE A CA 1
ATOM 2259 C C . ILE A 1 279 ? 39.555 -61.774 49.385 1.00 40.78 279 ILE A C 1
ATOM 2261 O O . ILE A 1 279 ? 38.584 -61.963 48.671 1.00 40.78 279 ILE A O 1
ATOM 2265 N N . ILE A 1 280 ? 39.947 -60.496 49.554 1.00 36.28 280 ILE A N 1
ATOM 2266 C CA . ILE A 1 280 ? 41.223 -59.765 49.297 1.00 36.28 280 ILE A CA 1
ATOM 2267 C C . ILE A 1 280 ? 41.610 -59.644 47.802 1.00 36.28 280 ILE A C 1
ATOM 2269 O O . ILE A 1 280 ? 41.922 -60.648 47.179 1.00 36.28 280 ILE A O 1
ATOM 2273 N N . SER A 1 281 ? 41.696 -58.370 47.356 1.00 33.88 281 SER A N 1
ATOM 2274 C CA . SER A 1 281 ? 42.409 -57.756 46.201 1.00 33.88 281 SER A CA 1
ATOM 2275 C C . SER A 1 281 ? 41.998 -58.199 44.775 1.00 33.88 281 SER A C 1
ATOM 2277 O O . SER A 1 281 ? 41.614 -59.331 44.548 1.00 33.88 281 SER A O 1
ATOM 2279 N N . PHE A 1 282 ? 41.954 -57.345 43.744 1.00 29.88 282 PHE A N 1
ATOM 2280 C CA . PHE A 1 282 ? 43.003 -56.449 43.246 1.00 29.88 282 PHE A CA 1
ATOM 2281 C C . PHE A 1 282 ? 42.428 -55.332 42.347 1.00 29.88 282 PHE A C 1
ATOM 2283 O O . PHE A 1 282 ? 41.443 -55.525 41.641 1.00 29.88 282 PHE A O 1
ATOM 2290 N N . LEU A 1 283 ? 43.111 -54.187 42.355 1.00 36.75 283 LEU A N 1
ATOM 2291 C CA . LEU A 1 283 ? 42.938 -53.034 41.467 1.00 36.75 283 LEU A CA 1
ATOM 2292 C C . LEU A 1 283 ? 43.217 -53.366 39.989 1.00 36.75 283 LEU A C 1
ATOM 2294 O O . LEU A 1 283 ? 44.254 -53.964 39.688 1.00 36.75 283 LEU A O 1
ATOM 2298 N N . ARG A 1 284 ? 42.400 -52.816 39.084 1.00 41.66 284 ARG A N 1
ATOM 2299 C CA . ARG A 1 284 ? 42.838 -51.882 38.029 1.00 41.66 284 ARG A CA 1
ATOM 2300 C C . ARG A 1 284 ? 41.658 -51.117 37.450 1.00 41.66 284 ARG A C 1
ATOM 2302 O O . ARG A 1 284 ? 40.603 -51.751 37.252 1.00 41.66 284 ARG A O 1
#

Radius of gyration: 31.87 Å; chains: 1; bounding box: 66×92×93 Å

pLDDT: mean 73.85, std 26.37, range [29.17, 98.81]